Protein AF-I3TCW8-F1 (afdb_monomer)

Mean predicted aligned error: 4.73 Å

Structure (mmCIF, N/CA/C/O backbone):
data_AF-I3TCW8-F1
#
_entry.id   AF-I3TCW8-F1
#
loop_
_atom_site.group_PDB
_atom_site.id
_atom_site.type_symbol
_atom_site.label_atom_id
_atom_site.label_alt_id
_atom_site.label_comp_id
_atom_site.label_asym_id
_atom_site.label_entity_id
_atom_site.label_seq_id
_atom_site.pdbx_PDB_ins_code
_atom_site.Cartn_x
_atom_site.Cartn_y
_atom_site.Cartn_z
_atom_site.occupancy
_atom_site.B_iso_or_equiv
_atom_site.auth_seq_id
_atom_site.auth_comp_id
_atom_site.auth_asym_id
_atom_site.auth_atom_id
_atom_site.pdbx_PDB_model_num
ATOM 1 N N . MET A 1 1 ? -28.509 -10.867 27.014 1.00 31.31 1 MET A N 1
ATOM 2 C CA . MET A 1 1 ? -27.460 -9.882 26.668 1.00 31.31 1 MET A CA 1
ATOM 3 C C . MET A 1 1 ? -26.375 -10.633 25.893 1.00 31.31 1 MET A C 1
ATOM 5 O O . MET A 1 1 ? -25.641 -11.399 26.498 1.00 31.31 1 MET A O 1
ATOM 9 N N . ARG A 1 2 ? -26.379 -10.590 24.550 1.00 31.33 2 ARG A N 1
ATOM 10 C CA . ARG A 1 2 ? -25.417 -11.349 23.723 1.00 31.33 2 ARG A CA 1
ATOM 11 C C . ARG A 1 2 ? -24.109 -10.564 23.644 1.00 31.33 2 ARG A C 1
ATOM 13 O O . ARG A 1 2 ? -24.073 -9.504 23.027 1.00 31.33 2 ARG A O 1
ATOM 20 N N . TRP A 1 3 ? -23.050 -11.098 24.240 1.00 35.47 3 TRP A N 1
ATOM 21 C CA . TRP A 1 3 ? -21.681 -10.720 23.913 1.00 35.47 3 TRP A CA 1
ATOM 22 C C . TRP A 1 3 ? -21.415 -11.155 22.468 1.00 35.47 3 TRP A C 1
ATOM 24 O O . TRP A 1 3 ? -21.092 -12.309 22.213 1.00 35.47 3 TRP A O 1
ATOM 34 N N . LEU A 1 4 ? -21.607 -10.265 21.495 1.00 40.12 4 LEU A N 1
ATOM 35 C CA . LEU A 1 4 ? -20.955 -10.428 20.198 1.00 40.12 4 LEU A CA 1
ATOM 36 C C . LEU A 1 4 ? -19.502 -10.009 20.418 1.00 40.12 4 LEU A C 1
ATOM 38 O O . LEU A 1 4 ? -19.163 -8.839 20.229 1.00 40.12 4 LEU A O 1
ATOM 42 N N . SER A 1 5 ? -18.664 -10.928 20.907 1.00 53.94 5 SER A N 1
ATOM 43 C CA . SER A 1 5 ? -17.216 -10.729 20.873 1.00 53.94 5 SER A CA 1
ATOM 44 C C . SER A 1 5 ? -16.858 -10.409 19.430 1.00 53.94 5 SER A C 1
ATOM 46 O O . SER A 1 5 ? -17.108 -11.203 18.524 1.00 53.94 5 SER A O 1
ATOM 48 N N . GLN A 1 6 ? -16.378 -9.195 19.185 1.00 66.50 6 GLN A N 1
ATOM 49 C CA . GLN A 1 6 ? -15.965 -8.829 17.844 1.00 66.50 6 GLN A CA 1
ATOM 50 C C . GLN A 1 6 ? -14.685 -9.593 17.545 1.00 66.50 6 GLN A C 1
ATOM 52 O O . GLN A 1 6 ? -13.644 -9.308 18.128 1.00 66.50 6 GLN A O 1
ATOM 57 N N . GLU A 1 7 ? -14.796 -10.595 16.684 1.00 89.06 7 GLU A N 1
ATOM 58 C CA . GLU A 1 7 ? -13.661 -11.395 16.251 1.00 89.06 7 GLU A CA 1
ATOM 59 C C . GLU A 1 7 ? -12.817 -10.587 15.261 1.00 89.06 7 GLU A C 1
ATOM 61 O O . GLU A 1 7 ? -13.338 -9.997 14.305 1.00 89.06 7 GLU A O 1
ATOM 66 N N . TRP A 1 8 ? -11.510 -10.559 15.507 1.00 93.94 8 TRP A N 1
ATOM 67 C CA . TRP A 1 8 ? -10.509 -9.939 14.648 1.00 93.94 8 TRP A CA 1
ATOM 68 C C . TRP A 1 8 ? -9.540 -11.016 14.173 1.00 93.94 8 TRP A C 1
ATOM 70 O O . TRP A 1 8 ? -9.108 -11.851 14.965 1.00 93.94 8 TRP A O 1
ATOM 80 N N . PHE A 1 9 ? -9.182 -10.973 12.896 1.00 94.81 9 PHE A N 1
ATOM 81 C CA . PHE A 1 9 ? -8.046 -11.705 12.361 1.00 94.81 9 PHE A CA 1
ATOM 82 C C . PHE A 1 9 ? -6.838 -10.781 12.339 1.00 94.81 9 PHE A C 1
ATOM 84 O O . PHE A 1 9 ? -6.942 -9.653 11.862 1.00 94.81 9 PHE A O 1
ATOM 91 N N . LEU A 1 10 ? -5.712 -11.256 12.860 1.00 95.69 10 LEU A N 1
ATOM 92 C CA . LEU A 1 10 ? -4.421 -10.609 12.681 1.00 95.69 10 LEU A CA 1
ATOM 93 C C . LEU A 1 10 ? -3.745 -11.239 11.464 1.00 95.69 10 LEU A C 1
ATOM 95 O O . LEU A 1 10 ? -3.546 -12.451 11.441 1.00 95.69 10 LEU A O 1
ATOM 99 N N . LEU A 1 11 ? -3.427 -10.418 10.469 1.00 94.94 11 LEU A N 1
ATOM 100 C CA . LEU A 1 11 ? -2.692 -10.827 9.275 1.00 94.94 11 LEU A CA 1
ATOM 101 C C . LEU A 1 11 ? -1.222 -10.450 9.450 1.00 94.94 11 LEU A C 1
ATOM 103 O O . LEU A 1 11 ? -0.933 -9.337 9.890 1.00 94.94 11 LEU A O 1
ATOM 107 N N . LEU A 1 12 ? -0.321 -11.383 9.151 1.00 94.25 12 LEU A N 1
ATOM 108 C CA . LEU A 1 12 ? 1.129 -11.233 9.267 1.00 94.25 12 LEU A CA 1
ATOM 109 C C . LEU A 1 12 ? 1.800 -11.954 8.099 1.00 94.25 12 LEU A C 1
ATOM 111 O O . LEU A 1 12 ? 1.303 -12.999 7.671 1.00 94.25 12 LEU A O 1
ATOM 115 N N . ASP A 1 13 ? 2.937 -11.419 7.678 1.00 91.38 13 ASP A N 1
ATOM 116 C CA . ASP A 1 13 ? 3.898 -12.087 6.805 1.00 91.38 13 ASP A CA 1
ATOM 117 C C . ASP A 1 13 ? 4.959 -12.818 7.650 1.00 91.38 13 ASP A C 1
ATOM 119 O O . ASP A 1 13 ? 5.019 -12.673 8.878 1.00 91.38 13 ASP A O 1
ATOM 123 N N . ASP A 1 14 ? 5.772 -13.658 7.012 1.00 90.56 14 ASP A N 1
ATOM 124 C CA . ASP A 1 14 ? 6.780 -14.500 7.669 1.00 90.56 14 ASP A CA 1
ATOM 125 C C . ASP A 1 14 ? 7.956 -13.707 8.263 1.00 90.56 14 ASP A C 1
ATOM 127 O O . ASP A 1 14 ? 8.588 -14.159 9.220 1.00 90.56 14 ASP A O 1
ATOM 131 N N . ASP A 1 15 ? 8.201 -12.507 7.750 1.00 89.38 15 ASP A N 1
ATOM 132 C CA . ASP A 1 15 ? 9.211 -11.543 8.197 1.00 89.38 15 ASP A CA 1
ATOM 133 C C . ASP A 1 15 ? 8.662 -10.485 9.175 1.00 89.38 15 ASP A C 1
ATOM 135 O O . ASP A 1 15 ? 9.350 -9.527 9.541 1.00 89.38 15 ASP A O 1
ATOM 139 N N . THR A 1 16 ? 7.414 -10.638 9.625 1.00 93.06 16 THR A N 1
ATOM 140 C CA . THR A 1 16 ? 6.775 -9.672 10.519 1.00 93.06 16 THR A CA 1
ATOM 141 C C . THR A 1 16 ? 6.943 -10.064 11.980 1.00 93.06 16 THR A C 1
ATOM 143 O O . THR A 1 16 ? 6.417 -11.074 12.453 1.00 93.06 16 THR A O 1
ATOM 146 N N . VAL A 1 17 ? 7.608 -9.203 12.750 1.00 94.69 17 VAL A N 1
ATOM 147 C CA . VAL A 1 17 ? 7.802 -9.386 14.191 1.00 94.69 17 VAL A CA 1
ATOM 148 C C . VAL A 1 17 ? 6.843 -8.485 14.958 1.00 94.69 17 VAL A C 1
ATOM 150 O O . VAL A 1 17 ? 6.943 -7.258 14.953 1.00 94.69 17 VAL A O 1
ATOM 153 N N . LEU A 1 18 ? 5.901 -9.103 15.667 1.00 96.00 18 LEU A N 1
ATOM 154 C CA . LEU A 1 18 ? 4.932 -8.393 16.493 1.00 96.00 18 LEU A CA 1
ATOM 155 C C . LEU A 1 18 ? 5.565 -7.937 17.816 1.00 96.00 18 LEU A C 1
ATOM 157 O O . LEU A 1 18 ? 6.034 -8.758 18.608 1.00 96.00 18 LEU A O 1
ATOM 161 N N . LEU A 1 19 ? 5.518 -6.635 18.107 1.00 96.62 19 LEU A N 1
ATOM 162 C CA . LEU A 1 19 ? 6.017 -6.115 19.378 1.00 96.62 19 LEU A CA 1
ATOM 163 C C . LEU A 1 19 ? 5.093 -6.485 20.543 1.00 96.62 19 LEU A C 1
ATOM 165 O O . LEU A 1 19 ? 3.872 -6.626 20.409 1.00 96.62 19 LEU A O 1
ATOM 169 N N . LYS A 1 20 ? 5.678 -6.601 21.738 1.00 96.50 20 LYS A N 1
ATOM 170 C CA . LYS A 1 20 ? 4.942 -6.950 22.957 1.00 96.50 20 LYS A CA 1
ATOM 171 C C . LYS A 1 20 ? 3.790 -5.966 23.202 1.00 96.50 20 LYS A C 1
ATOM 173 O O . LYS A 1 20 ? 3.998 -4.758 23.273 1.00 96.50 20 LYS A O 1
ATOM 178 N N . GLY A 1 21 ? 2.576 -6.497 23.366 1.00 96.00 21 GLY A N 1
ATOM 179 C CA . GLY A 1 21 ? 1.369 -5.704 23.633 1.00 96.00 21 GLY A CA 1
ATOM 180 C C . GLY A 1 21 ? 0.799 -4.963 22.417 1.00 96.00 21 GLY A C 1
ATOM 181 O O . GLY A 1 21 ? -0.137 -4.182 22.578 1.00 96.00 21 GLY A O 1
ATOM 182 N N . ALA A 1 22 ? 1.313 -5.195 21.203 1.00 96.25 22 ALA A N 1
ATOM 183 C CA . ALA A 1 22 ? 0.872 -4.488 20.000 1.00 96.25 22 ALA A CA 1
ATOM 184 C C . ALA A 1 22 ? -0.630 -4.636 19.716 1.00 96.25 22 ALA A C 1
ATOM 186 O O . ALA A 1 22 ? -1.323 -3.638 19.507 1.00 96.25 22 ALA A O 1
ATOM 187 N N . VAL A 1 23 ? -1.145 -5.869 19.774 1.00 96.12 23 VAL A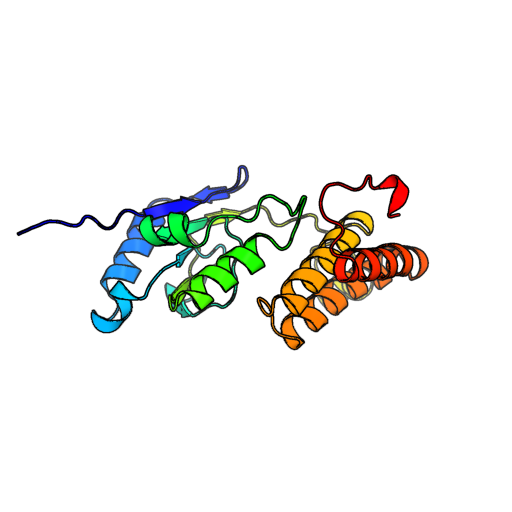 N 1
ATOM 188 C CA . VAL A 1 23 ? -2.575 -6.156 19.563 1.00 96.12 23 VAL A CA 1
ATOM 189 C C . VAL A 1 23 ? -3.430 -5.496 20.641 1.00 96.12 23 VAL A C 1
ATOM 191 O O . VAL A 1 23 ? -4.420 -4.846 20.319 1.00 96.12 23 VAL A O 1
ATOM 194 N N . GLU A 1 24 ? -3.032 -5.599 21.911 1.00 96.06 24 GLU A N 1
ATOM 195 C CA . GLU A 1 24 ? -3.754 -4.971 23.022 1.00 96.06 24 GLU A CA 1
ATOM 196 C C . GLU A 1 24 ? -3.817 -3.449 22.851 1.00 96.06 24 GLU A C 1
ATOM 198 O O . GLU A 1 24 ? -4.891 -2.855 22.932 1.00 96.06 24 GLU A O 1
ATOM 2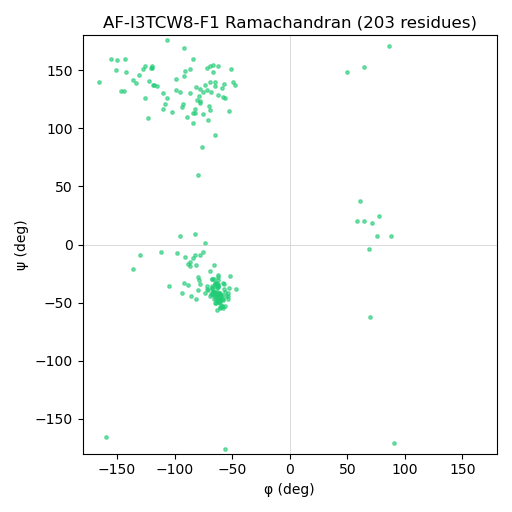03 N N . LYS A 1 25 ? -2.687 -2.814 22.522 1.00 96.25 25 LYS A N 1
ATOM 204 C CA . LYS A 1 25 ? -2.619 -1.370 22.282 1.00 96.25 25 LYS A CA 1
ATOM 205 C C . LYS A 1 25 ? -3.519 -0.943 21.119 1.00 96.25 25 LYS A C 1
ATOM 207 O O . LYS A 1 25 ? -4.218 0.063 21.234 1.00 96.25 25 LYS A O 1
ATOM 212 N N . ALA A 1 26 ? -3.553 -1.714 20.033 1.00 96.19 26 ALA A N 1
ATOM 213 C CA . ALA A 1 26 ? -4.432 -1.450 18.895 1.00 96.19 26 ALA A CA 1
ATOM 214 C C . ALA A 1 26 ? -5.920 -1.610 19.243 1.00 96.19 26 ALA A C 1
ATOM 216 O O . ALA A 1 26 ? -6.734 -0.758 18.881 1.00 96.19 26 ALA A O 1
ATOM 217 N N . LEU A 1 27 ? -6.283 -2.652 19.995 1.00 95.25 27 LEU A N 1
ATOM 218 C CA . LEU A 1 27 ? -7.658 -2.865 20.449 1.00 95.25 27 LEU A CA 1
ATOM 219 C C . LEU A 1 27 ? -8.101 -1.800 21.461 1.00 95.25 27 LEU A C 1
ATOM 221 O O . LEU A 1 27 ? -9.233 -1.327 21.375 1.00 95.25 27 LEU A O 1
ATOM 225 N N . ASN A 1 28 ? -7.218 -1.354 22.354 1.00 95.62 28 ASN A N 1
ATOM 226 C CA . ASN A 1 28 ? -7.488 -0.247 23.276 1.00 95.62 28 ASN A CA 1
ATOM 227 C C . ASN A 1 28 ? -7.692 1.073 22.518 1.00 95.62 28 ASN A C 1
ATOM 229 O O . ASN A 1 28 ? -8.641 1.805 22.799 1.00 95.62 28 ASN A O 1
ATOM 233 N N . ALA A 1 29 ? -6.866 1.348 21.502 1.00 95.25 29 ALA A N 1
ATOM 234 C CA . ALA A 1 29 ? -7.043 2.505 20.625 1.00 95.25 29 ALA A CA 1
ATOM 235 C C . ALA A 1 29 ? -8.363 2.445 19.836 1.00 95.25 29 ALA A C 1
ATOM 237 O O . ALA A 1 29 ? -9.003 3.466 19.614 1.00 95.25 29 ALA A O 1
ATOM 238 N N . TYR A 1 30 ? -8.813 1.253 19.443 1.00 94.81 30 TYR A N 1
ATOM 239 C CA . TYR A 1 30 ? -10.138 1.063 18.855 1.00 94.81 30 TYR A CA 1
ATOM 240 C C . TYR A 1 30 ? -11.271 1.301 19.858 1.00 94.81 30 TYR A C 1
ATOM 242 O O . TYR A 1 30 ? -12.276 1.927 19.519 1.00 94.81 30 TYR A O 1
ATOM 250 N N . GLN A 1 31 ? -11.129 0.815 21.093 1.00 94.50 31 GLN A N 1
ATOM 251 C CA . GLN A 1 31 ? -12.135 0.992 22.139 1.00 94.50 31 GLN A CA 1
ATOM 252 C C . GLN A 1 31 ? -12.301 2.458 22.556 1.00 94.50 31 GLN A C 1
ATOM 254 O O . GLN A 1 31 ? -13.413 2.842 22.918 1.00 94.50 31 GLN A O 1
ATOM 259 N N . SER A 1 32 ? -11.245 3.271 22.453 1.00 94.94 32 SER A N 1
ATOM 260 C CA . SER A 1 32 ? -11.292 4.710 22.739 1.00 94.94 32 SER A CA 1
ATOM 261 C C . SER A 1 32 ? -11.921 5.550 21.621 1.00 94.94 32 SER A C 1
ATOM 263 O O . SER A 1 32 ? -12.201 6.732 21.830 1.00 94.94 32 SER A O 1
ATOM 265 N N . LEU A 1 33 ? -12.195 4.967 20.445 1.00 95.12 33 LEU A N 1
ATOM 266 C CA . LEU A 1 33 ? -12.908 5.669 19.379 1.00 95.12 33 LEU A CA 1
ATOM 267 C C . LEU A 1 33 ? -14.363 5.965 19.783 1.00 95.12 33 LEU A C 1
ATOM 269 O O . LEU A 1 33 ? -15.012 5.140 20.442 1.00 95.12 33 LEU A O 1
ATOM 273 N N . PRO A 1 34 ? -14.937 7.083 19.296 1.00 95.00 34 PRO A N 1
ATOM 274 C CA . PRO A 1 34 ? -16.362 7.359 19.430 1.00 95.00 34 PRO A CA 1
ATOM 275 C C . PRO A 1 34 ? -17.218 6.151 19.030 1.00 95.00 34 PRO A C 1
ATOM 277 O O . PRO A 1 34 ? -16.966 5.501 18.010 1.00 95.00 34 PRO A O 1
ATOM 280 N N . SER A 1 35 ? -18.263 5.855 19.809 1.00 90.12 35 SER A N 1
ATOM 281 C CA . SER A 1 35 ? -19.155 4.704 19.578 1.00 90.12 35 SER A CA 1
ATOM 282 C C . SER A 1 35 ? -19.724 4.664 18.156 1.00 90.12 35 SER A C 1
ATOM 284 O O . SER A 1 35 ? -19.786 3.591 17.559 1.00 90.12 35 SER A O 1
ATOM 286 N N . ALA A 1 36 ? -20.040 5.831 17.587 1.00 91.06 36 ALA A N 1
ATOM 287 C CA . ALA A 1 36 ? -20.522 5.989 16.215 1.00 91.06 36 ALA A CA 1
ATOM 288 C C . ALA A 1 36 ? -19.517 5.525 15.138 1.00 91.06 36 ALA A C 1
ATOM 290 O O . ALA A 1 36 ? -19.922 5.143 14.041 1.00 91.06 36 ALA A O 1
ATOM 291 N N . LEU A 1 37 ? -18.212 5.542 15.433 1.00 93.44 37 LEU A N 1
ATOM 292 C CA . LEU A 1 37 ? -17.167 5.111 14.501 1.00 93.44 37 LEU A CA 1
ATOM 293 C C . LEU A 1 37 ? -16.815 3.634 14.660 1.00 93.44 37 LEU A C 1
ATOM 295 O O . LEU A 1 37 ? -16.516 2.983 13.662 1.00 93.44 37 LEU A O 1
ATOM 299 N N . ARG A 1 38 ? -16.886 3.081 15.879 1.00 92.88 38 ARG A N 1
ATOM 300 C CA . ARG A 1 38 ? -16.451 1.701 16.170 1.00 92.88 38 ARG A CA 1
ATOM 301 C C . ARG A 1 38 ? -17.111 0.658 15.262 1.00 92.88 38 ARG A C 1
ATOM 303 O O . ARG A 1 38 ? -16.422 -0.192 14.706 1.00 92.88 38 ARG A O 1
ATOM 310 N N . GLY A 1 39 ? -18.421 0.768 15.030 1.00 90.94 39 GLY A N 1
ATOM 311 C CA . GLY A 1 39 ? -19.158 -0.139 14.136 1.00 90.94 39 GLY A CA 1
ATOM 312 C C . GLY A 1 39 ? -18.756 -0.051 12.658 1.00 90.94 39 GLY A C 1
ATOM 313 O O . GLY A 1 39 ? -19.026 -0.973 11.894 1.00 90.94 39 GLY A O 1
ATOM 314 N N . ARG A 1 40 ? -18.084 1.034 12.260 1.00 94.56 40 ARG A N 1
ATOM 315 C CA . ARG A 1 40 ? -17.626 1.279 10.890 1.00 94.56 40 ARG A CA 1
ATOM 316 C C . A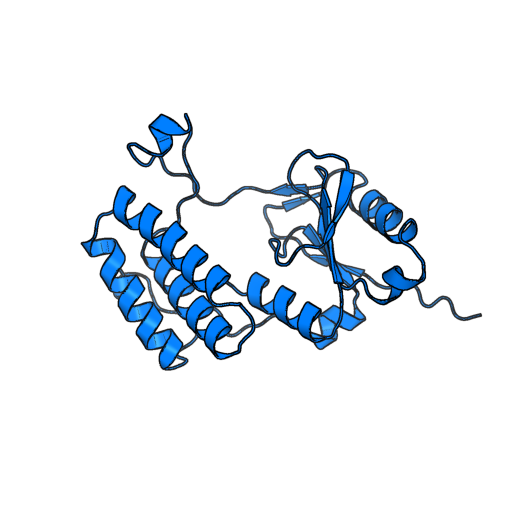RG A 1 40 ? -16.164 0.905 10.677 1.00 94.56 40 ARG A C 1
ATOM 318 O O . ARG A 1 40 ? -15.721 0.947 9.541 1.00 94.56 40 ARG A O 1
ATOM 325 N N . VAL A 1 41 ? -15.401 0.548 11.710 1.00 96.94 41 VAL A N 1
ATOM 326 C CA . VAL A 1 41 ? -13.990 0.164 11.541 1.00 96.94 41 VAL A CA 1
ATOM 327 C C . VAL A 1 41 ? -13.893 -1.256 11.006 1.00 96.94 41 VAL A C 1
ATOM 329 O O . VAL A 1 41 ? -14.388 -2.195 11.643 1.00 96.94 41 VAL A O 1
ATOM 332 N N . GLY A 1 42 ? -13.235 -1.396 9.854 1.00 96.38 42 GLY A N 1
ATOM 333 C CA . GLY A 1 42 ? -12.973 -2.685 9.230 1.00 96.38 42 GLY A CA 1
ATOM 334 C C . GLY A 1 42 ? -11.547 -3.191 9.357 1.00 96.38 42 GLY A C 1
ATOM 335 O O . GLY A 1 42 ? -11.365 -4.393 9.548 1.00 96.38 42 GLY A O 1
ATOM 336 N N . ILE A 1 43 ? -10.567 -2.286 9.309 1.00 97.81 43 ILE A N 1
ATOM 337 C CA . ILE A 1 43 ? -9.146 -2.613 9.460 1.00 97.81 43 ILE A CA 1
ATOM 338 C C . ILE A 1 43 ? -8.491 -1.640 10.439 1.00 97.81 43 ILE A C 1
ATOM 340 O O . ILE A 1 43 ? -8.756 -0.434 10.384 1.00 97.81 43 ILE A O 1
ATOM 344 N N . ILE A 1 44 ? -7.617 -2.166 11.296 1.00 97.81 44 ILE A N 1
ATOM 345 C CA . ILE A 1 44 ? -6.660 -1.403 12.098 1.00 97.81 44 ILE A CA 1
ATOM 346 C C . ILE A 1 44 ? -5.262 -1.931 11.771 1.00 97.81 44 ILE A C 1
ATOM 348 O O . ILE A 1 44 ? -4.902 -3.037 12.162 1.00 97.81 44 ILE A O 1
ATOM 352 N N . SER A 1 45 ? -4.488 -1.127 11.059 1.00 97.75 45 SER A N 1
ATOM 353 C CA . SER A 1 45 ? -3.115 -1.439 10.659 1.00 97.75 45 SER A CA 1
ATOM 354 C C . SER A 1 45 ? -2.162 -1.021 11.781 1.00 97.75 45 SER A C 1
ATOM 356 O O . SER A 1 45 ? -2.262 0.095 12.310 1.00 97.75 45 SER A O 1
ATOM 358 N N . LEU A 1 46 ? -1.264 -1.920 12.170 1.00 97.12 46 LEU A N 1
ATOM 359 C CA . LEU A 1 46 ? -0.225 -1.698 13.167 1.00 97.12 46 LEU A CA 1
ATOM 360 C C . LEU A 1 46 ? 0.923 -0.917 12.519 1.00 97.12 46 LEU A C 1
ATOM 362 O O . LEU A 1 46 ? 1.417 -1.293 11.462 1.00 97.12 46 LEU A O 1
ATOM 366 N N . GLY A 1 47 ? 1.345 0.192 13.126 1.00 95.12 47 GLY A N 1
ATOM 367 C CA . GLY A 1 47 ? 2.443 0.984 12.577 1.00 95.12 47 GLY A CA 1
ATOM 368 C C . GLY A 1 47 ? 3.792 0.267 12.689 1.00 95.12 47 GLY A C 1
ATOM 369 O O . GLY A 1 47 ? 4.110 -0.328 13.718 1.00 95.12 47 GLY A O 1
ATOM 370 N N . ALA A 1 48 ? 4.619 0.372 11.649 1.00 92.62 48 ALA A N 1
ATOM 371 C CA . ALA A 1 48 ? 6.000 -0.129 11.650 1.00 92.62 48 ALA A CA 1
ATOM 372 C C . ALA A 1 48 ? 7.029 0.922 12.116 1.00 92.62 48 ALA A C 1
ATOM 374 O O . ALA A 1 48 ? 8.195 0.621 12.363 1.00 92.62 48 ALA A O 1
ATOM 375 N N . VAL A 1 49 ? 6.606 2.184 12.246 1.00 91.19 49 VAL A N 1
ATOM 376 C CA . VAL A 1 49 ? 7.479 3.319 12.571 1.00 91.19 49 VAL A CA 1
ATOM 377 C C . VAL A 1 49 ? 6.973 4.081 13.788 1.00 91.19 49 VAL A C 1
ATOM 379 O O . VAL A 1 49 ? 5.781 4.084 14.101 1.00 91.19 49 VAL A O 1
ATOM 382 N N . ASN A 1 50 ? 7.895 4.743 14.487 1.00 92.06 50 ASN A N 1
ATOM 383 C CA . ASN A 1 50 ? 7.540 5.609 15.604 1.00 92.06 50 ASN A CA 1
ATOM 384 C C . ASN A 1 50 ? 6.717 6.806 15.114 1.00 92.06 50 ASN A C 1
ATOM 386 O O . ASN A 1 50 ? 7.012 7.399 14.079 1.00 92.06 50 ASN A O 1
ATOM 390 N N . GLY A 1 51 ? 5.706 7.168 15.895 1.00 91.94 51 GLY A N 1
ATOM 391 C CA . GLY A 1 51 ? 4.811 8.285 15.622 1.00 91.94 51 GLY A CA 1
ATOM 392 C C . GLY A 1 51 ? 4.107 8.730 16.900 1.00 91.94 51 GLY A C 1
ATOM 393 O O . GLY A 1 51 ? 4.497 8.346 18.005 1.00 91.94 51 GLY A O 1
ATOM 394 N N . ASP A 1 52 ? 3.056 9.533 16.763 1.00 94.19 52 ASP A N 1
ATOM 395 C CA . ASP A 1 52 ? 2.340 10.131 17.897 1.00 94.19 52 ASP A CA 1
ATOM 396 C C . ASP A 1 52 ? 1.308 9.197 18.554 1.00 94.19 52 ASP A C 1
ATOM 398 O O . ASP A 1 52 ? 0.533 9.630 19.407 1.00 94.19 52 ASP A O 1
ATOM 402 N N . CYS A 1 53 ? 1.299 7.913 18.177 1.00 94.12 53 CYS A N 1
ATOM 403 C CA . CYS A 1 53 ? 0.353 6.900 18.648 1.00 94.12 53 CYS A CA 1
ATOM 404 C C . CYS A 1 53 ? -1.120 7.250 18.376 1.00 94.12 53 CYS A C 1
ATOM 406 O O . CYS A 1 53 ? -2.004 6.687 19.025 1.00 94.12 53 CYS A O 1
ATOM 408 N N . LYS A 1 54 ? -1.417 8.153 17.431 1.00 95.19 54 LYS A N 1
ATOM 409 C CA . LYS A 1 54 ? -2.802 8.475 17.070 1.00 95.19 54 LYS A CA 1
ATOM 410 C C . LYS A 1 54 ? -3.345 7.525 16.015 1.00 95.19 54 LYS A C 1
ATOM 412 O O . LYS A 1 54 ? -2.624 7.019 15.157 1.00 95.19 54 LYS A O 1
ATOM 417 N N . VAL A 1 55 ? -4.658 7.329 16.058 1.00 96.50 55 VAL A N 1
ATOM 418 C CA . VAL A 1 55 ? -5.390 6.603 15.022 1.00 96.50 55 VAL A CA 1
ATOM 419 C C . VAL A 1 55 ? -5.645 7.541 13.845 1.00 96.50 55 VAL A C 1
ATOM 421 O O . VAL A 1 55 ? -6.223 8.615 14.016 1.00 96.50 55 VAL A O 1
ATOM 424 N N . LYS A 1 56 ? -5.219 7.140 12.648 1.00 96.31 56 LYS A N 1
ATOM 425 C CA . LYS A 1 56 ? -5.348 7.916 11.409 1.00 96.31 56 LYS A CA 1
ATOM 426 C C . LYS A 1 56 ? -6.124 7.114 10.374 1.00 96.31 56 LYS A C 1
ATOM 428 O O . LYS A 1 56 ? -5.940 5.906 10.261 1.00 96.31 56 LYS A O 1
ATOM 433 N N . ALA A 1 57 ? -6.993 7.777 9.616 1.00 97.06 57 ALA A N 1
ATOM 434 C CA . ALA A 1 57 ? -7.616 7.156 8.454 1.00 97.06 57 ALA A CA 1
ATOM 435 C C . ALA A 1 57 ? -6.577 7.006 7.340 1.00 97.06 57 ALA A C 1
ATOM 437 O O . ALA A 1 57 ? -5.850 7.951 7.036 1.00 97.06 57 ALA A O 1
ATOM 438 N N . VAL A 1 58 ? -6.523 5.828 6.728 1.00 96.69 58 VAL A N 1
ATOM 439 C CA . VAL A 1 58 ? -5.564 5.504 5.667 1.00 96.69 58 VAL A CA 1
ATOM 440 C C . VAL A 1 58 ? -6.290 4.877 4.489 1.00 96.69 58 VAL A C 1
ATOM 442 O O . VAL A 1 58 ? -7.277 4.166 4.666 1.00 96.69 58 VAL A O 1
ATOM 445 N N . ARG A 1 59 ? -5.822 5.139 3.267 1.00 95.56 59 ARG A N 1
ATOM 446 C CA . ARG A 1 59 ? -6.351 4.489 2.052 1.00 95.56 59 ARG A CA 1
ATOM 447 C C . ARG A 1 59 ? -5.656 3.161 1.762 1.00 95.56 59 ARG A C 1
ATOM 449 O O . ARG A 1 59 ? -6.170 2.368 0.982 1.00 95.56 59 ARG A O 1
ATOM 456 N N . PHE A 1 60 ? -4.492 2.930 2.338 1.00 93.19 60 PHE A N 1
ATOM 457 C CA . PHE A 1 60 ? -3.678 1.772 2.033 1.00 93.19 60 PHE A CA 1
ATOM 458 C C . PHE A 1 60 ? -2.607 1.628 3.103 1.00 93.19 60 PHE A C 1
ATOM 460 O O . PHE A 1 60 ? -2.036 2.636 3.512 1.00 93.19 60 PHE A O 1
ATOM 467 N N . GLU A 1 61 ? -2.350 0.392 3.500 1.00 94.44 61 GLU A N 1
ATOM 468 C CA . GLU A 1 61 ? -1.162 -0.064 4.215 1.00 94.44 61 GLU A CA 1
ATOM 469 C C . GLU A 1 61 ? -0.835 -1.466 3.677 1.00 94.44 61 GLU A C 1
ATOM 471 O O . GLU A 1 61 ? -1.733 -2.111 3.120 1.00 94.44 61 GLU A O 1
ATOM 476 N N . PRO A 1 62 ? 0.408 -1.949 3.835 1.00 92.56 62 PRO A N 1
ATOM 477 C CA . PRO A 1 62 ? 0.691 -3.372 3.701 1.00 92.56 62 PRO A CA 1
ATOM 478 C C . PRO A 1 62 ? -0.292 -4.194 4.539 1.00 92.56 62 PRO A C 1
ATOM 480 O O . PRO A 1 62 ? -0.643 -3.809 5.658 1.00 92.56 62 PRO A O 1
ATOM 483 N N . THR A 1 63 ? -0.757 -5.320 3.999 1.00 92.50 63 THR A N 1
ATOM 484 C CA . THR A 1 63 ? -1.712 -6.172 4.725 1.00 92.50 63 THR A CA 1
ATOM 485 C C . THR A 1 63 ? -1.084 -6.762 5.985 1.00 92.50 63 THR A C 1
ATOM 487 O O . THR A 1 63 ? -1.777 -6.916 6.996 1.00 92.50 63 THR A O 1
ATOM 490 N N . SER A 1 64 ? 0.214 -7.065 5.955 1.00 93.62 64 SER A N 1
ATOM 491 C CA . SER A 1 64 ? 0.921 -7.536 7.139 1.00 93.62 64 SER A CA 1
ATOM 492 C C . SER A 1 64 ? 0.852 -6.521 8.283 1.00 93.62 64 SER A C 1
ATOM 494 O O . SER A 1 64 ? 1.003 -5.313 8.100 1.00 93.62 64 SER A O 1
ATOM 496 N N . GLY A 1 65 ? 0.572 -7.017 9.486 1.00 95.06 65 GLY A N 1
ATOM 497 C CA . GLY A 1 65 ? 0.317 -6.190 10.655 1.00 95.06 65 GLY A CA 1
ATOM 498 C C . GLY A 1 65 ? -1.080 -5.583 10.678 1.00 95.06 65 GLY A C 1
ATOM 499 O O . GLY A 1 65 ? -1.280 -4.559 11.323 1.00 95.06 65 GLY A O 1
ATOM 500 N N . SER A 1 66 ? -2.066 -6.177 10.008 1.00 96.25 66 SER A N 1
ATOM 501 C CA . SER A 1 66 ? -3.439 -5.662 10.008 1.00 96.25 66 SER A CA 1
ATOM 502 C C . SER A 1 66 ? -4.381 -6.506 10.853 1.00 96.25 66 SER A C 1
ATOM 504 O O . SER A 1 66 ? -4.544 -7.705 10.634 1.00 96.25 66 SER A O 1
ATOM 506 N N . LEU A 1 67 ? -5.075 -5.856 11.789 1.00 97.25 67 LEU A N 1
ATOM 507 C CA . LEU A 1 67 ? -6.254 -6.411 12.445 1.00 97.25 67 LEU A CA 1
ATOM 508 C C . LEU A 1 67 ? -7.475 -6.156 11.563 1.00 97.25 67 LEU A C 1
ATOM 510 O O . LEU A 1 67 ? -7.915 -5.016 11.408 1.00 97.25 67 LEU A O 1
ATOM 514 N N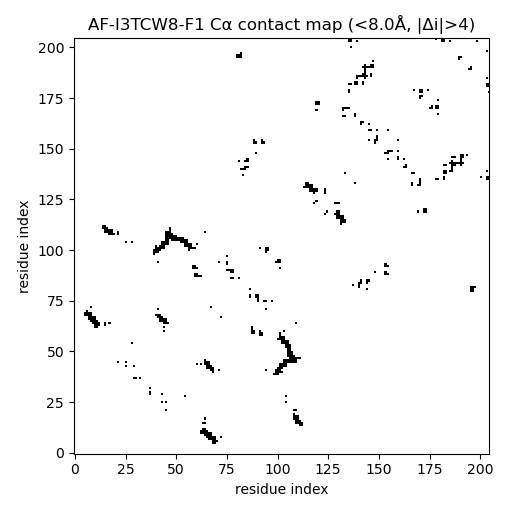 . VAL A 1 68 ? -8.054 -7.220 11.019 1.00 96.44 68 VAL A N 1
ATOM 515 C CA . VAL A 1 68 ? -9.242 -7.175 10.165 1.00 96.44 68 VAL A CA 1
ATOM 516 C C . VAL A 1 68 ? -10.424 -7.785 10.900 1.00 96.44 68 VAL A C 1
ATOM 518 O O . VAL A 1 68 ? -10.355 -8.902 11.410 1.00 96.44 68 VAL A O 1
ATOM 521 N N . ARG A 1 69 ? -11.557 -7.086 10.929 1.00 94.38 69 ARG A N 1
ATOM 522 C CA . ARG A 1 69 ? -12.784 -7.630 11.522 1.00 94.38 69 ARG A CA 1
ATOM 523 C C . ARG A 1 69 ? -13.229 -8.881 10.754 1.00 94.38 69 ARG A C 1
ATOM 525 O O . ARG A 1 69 ? -13.419 -8.823 9.538 1.00 94.38 69 ARG A O 1
ATOM 532 N N . ALA A 1 70 ? -13.488 -9.984 11.455 1.00 92.44 70 ALA A N 1
ATOM 533 C CA . ALA A 1 70 ? -13.738 -11.293 10.844 1.00 92.44 70 ALA A CA 1
ATOM 534 C C . ALA A 1 70 ? -14.899 -11.294 9.833 1.00 92.44 70 ALA A C 1
ATOM 536 O O . ALA A 1 70 ? -14.792 -11.873 8.753 1.00 92.44 70 ALA A O 1
ATOM 537 N N . GLY A 1 71 ? -15.996 -10.592 10.143 1.00 91.94 71 GLY A N 1
ATOM 538 C CA . GLY A 1 71 ? -17.130 -10.456 9.223 1.00 91.94 71 GLY A CA 1
ATOM 539 C C . GLY A 1 71 ? -16.772 -9.740 7.916 1.00 91.94 71 GLY A C 1
ATOM 540 O O . GLY A 1 71 ? -17.284 -10.098 6.864 1.00 91.94 71 GLY A O 1
ATOM 541 N N . ILE A 1 72 ? -15.852 -8.774 7.964 1.00 92.62 72 ILE A N 1
ATOM 542 C CA . ILE A 1 72 ? -15.413 -8.005 6.791 1.00 92.62 72 ILE A CA 1
ATOM 543 C C . ILE A 1 72 ? -14.406 -8.800 5.972 1.00 92.62 72 ILE A C 1
ATOM 545 O O . ILE A 1 72 ? -14.504 -8.808 4.749 1.00 92.62 72 ILE A O 1
ATOM 549 N N . PHE A 1 73 ? -13.498 -9.524 6.629 1.00 90.81 73 PHE A N 1
ATOM 550 C CA . PHE A 1 73 ? -12.561 -10.423 5.957 1.00 90.81 73 PHE A CA 1
ATOM 551 C C . PHE A 1 73 ? -13.292 -11.423 5.043 1.00 90.81 73 PHE A C 1
ATOM 553 O O . PHE A 1 73 ? -12.899 -11.625 3.896 1.00 90.81 73 PHE A O 1
ATOM 560 N N . ARG A 1 74 ? -14.420 -11.978 5.515 1.00 87.50 74 ARG A N 1
ATOM 561 C CA . ARG A 1 74 ? -15.264 -12.903 4.735 1.00 87.50 74 ARG A CA 1
ATOM 562 C C . ARG A 1 74 ? -15.958 -12.247 3.536 1.00 87.50 74 ARG A C 1
ATOM 564 O O . ARG A 1 74 ? -16.223 -12.938 2.559 1.00 87.50 74 ARG A O 1
ATOM 571 N N . LEU A 1 75 ? -16.265 -10.950 3.614 1.00 91.44 75 LEU A N 1
ATOM 572 C CA . LEU A 1 75 ? -16.961 -10.209 2.557 1.00 91.44 75 LEU A CA 1
ATOM 573 C C . LEU A 1 75 ? -16.008 -9.661 1.494 1.00 91.44 75 LEU A C 1
ATOM 575 O O . LEU A 1 75 ? -16.308 -9.750 0.309 1.00 91.44 75 LEU A O 1
ATOM 579 N N . ALA A 1 76 ? -14.882 -9.077 1.909 1.00 89.44 76 ALA A N 1
ATOM 580 C CA . ALA A 1 76 ? -13.925 -8.483 0.983 1.00 89.44 76 ALA A CA 1
ATOM 581 C C . ALA A 1 76 ? -13.139 -9.561 0.223 1.00 89.44 76 ALA A C 1
ATOM 583 O O . ALA A 1 76 ? -13.011 -9.424 -0.990 1.00 89.44 76 ALA A O 1
ATOM 584 N N . ARG A 1 77 ? -12.715 -10.630 0.931 1.00 85.56 77 ARG A N 1
ATOM 585 C CA . ARG A 1 77 ? -11.801 -11.708 0.496 1.00 85.56 77 ARG A CA 1
ATOM 586 C C . ARG A 1 77 ? -10.499 -11.197 -0.141 1.00 85.56 77 ARG A C 1
ATOM 588 O O . ARG A 1 77 ? -10.452 -10.149 -0.771 1.00 85.56 77 ARG A O 1
ATOM 595 N N . PHE A 1 78 ? -9.416 -11.950 0.024 1.00 88.00 78 PHE A N 1
ATOM 596 C CA . PHE A 1 78 ? -8.215 -11.682 -0.762 1.00 88.00 78 PHE A CA 1
ATOM 597 C C . PHE A 1 78 ? -8.434 -12.137 -2.196 1.00 88.00 78 PHE A C 1
ATOM 599 O O . PHE A 1 78 ? -8.994 -13.209 -2.436 1.00 88.00 78 PHE A O 1
ATOM 606 N N . ARG A 1 79 ? -7.994 -11.296 -3.128 1.00 89.19 79 ARG A N 1
ATOM 607 C CA . ARG A 1 79 ? -7.847 -11.664 -4.527 1.00 89.19 79 ARG A CA 1
ATOM 608 C C . ARG A 1 79 ? -6.708 -12.677 -4.652 1.00 89.19 79 ARG A C 1
ATOM 610 O O . ARG A 1 79 ? -5.631 -12.453 -4.109 1.00 89.19 79 ARG A O 1
ATOM 617 N N . ASP A 1 80 ? -6.966 -13.772 -5.352 1.00 88.62 80 ASP A N 1
ATOM 618 C CA . ASP A 1 80 ? -6.056 -14.911 -5.531 1.00 88.62 80 ASP A CA 1
ATOM 619 C C . ASP A 1 80 ? -5.543 -15.057 -6.975 1.00 88.62 80 ASP A C 1
ATOM 621 O O . ASP A 1 80 ? -4.660 -15.869 -7.244 1.00 88.62 80 ASP A O 1
ATOM 625 N N . ASP A 1 81 ? -6.053 -14.248 -7.904 1.00 91.19 81 ASP A N 1
ATOM 626 C CA . ASP A 1 81 ? -5.658 -14.255 -9.315 1.00 91.19 81 ASP A CA 1
ATOM 627 C C . ASP A 1 81 ? -4.431 -13.367 -9.630 1.00 91.19 81 ASP A C 1
ATOM 629 O O . ASP A 1 81 ? -3.780 -13.504 -10.678 1.00 91.19 81 ASP A O 1
ATOM 633 N N . PHE A 1 82 ? -4.068 -12.476 -8.704 1.00 94.25 82 PHE A N 1
ATOM 634 C CA . PHE A 1 82 ? -2.831 -11.711 -8.753 1.00 94.25 82 PHE A CA 1
ATOM 635 C C . PHE A 1 82 ? -1.698 -12.569 -8.206 1.00 94.25 82 PHE A C 1
ATOM 637 O O . PHE A 1 82 ? -1.674 -12.914 -7.031 1.00 94.25 82 PHE A O 1
ATOM 644 N N . PHE A 1 83 ? -0.726 -12.877 -9.066 1.00 93.50 83 PHE A N 1
ATOM 645 C CA . PHE A 1 83 ? 0.461 -13.624 -8.653 1.00 93.50 83 PHE A CA 1
ATOM 646 C C . PHE A 1 83 ? 1.291 -12.872 -7.598 1.00 93.50 83 PHE A C 1
ATOM 648 O O . PHE A 1 83 ? 1.687 -13.456 -6.597 1.00 93.50 83 PHE A O 1
ATOM 655 N N . LEU A 1 84 ? 1.570 -11.586 -7.837 1.00 92.19 84 LEU A N 1
ATOM 656 C CA . LEU A 1 84 ? 2.370 -10.729 -6.960 1.00 92.19 84 LEU A CA 1
ATOM 657 C C . LEU A 1 84 ? 1.925 -9.272 -7.108 1.00 92.19 84 LEU A C 1
ATOM 659 O O . LEU A 1 84 ? 1.520 -8.875 -8.200 1.00 92.19 84 LEU A O 1
ATOM 663 N N . ASP A 1 85 ? 2.073 -8.498 -6.032 1.00 94.25 85 ASP A N 1
ATOM 664 C CA . ASP A 1 85 ? 1.789 -7.064 -5.912 1.00 94.25 85 ASP A CA 1
ATOM 665 C C . ASP A 1 85 ? 0.317 -6.658 -6.086 1.00 94.25 85 ASP A C 1
ATOM 667 O O . ASP A 1 85 ? -0.471 -7.273 -6.803 1.00 94.25 85 ASP A O 1
ATOM 671 N N . GLN A 1 86 ? -0.037 -5.536 -5.452 1.00 95.69 86 GLN A N 1
ATOM 672 C CA . GLN A 1 86 ? -1.344 -4.866 -5.542 1.00 95.69 86 GLN A CA 1
ATOM 673 C C . GLN A 1 86 ? -2.541 -5.593 -4.902 1.00 95.69 86 GLN A C 1
ATOM 675 O O . GLN A 1 86 ? -3.618 -5.001 -4.825 1.00 95.69 86 GLN A O 1
ATOM 680 N N . SER A 1 87 ? -2.378 -6.811 -4.378 1.00 94.62 87 SER A N 1
ATOM 681 C CA . SER A 1 87 ? -3.413 -7.511 -3.592 1.00 94.62 87 SER A CA 1
ATOM 682 C C . SER A 1 87 ? -3.869 -6.697 -2.378 1.00 94.62 87 SER A C 1
ATOM 684 O O . SER A 1 87 ? -5.059 -6.617 -2.083 1.00 94.62 87 SER A O 1
ATOM 686 N N . ASP A 1 88 ? -2.936 -6.016 -1.718 1.00 94.56 88 ASP A N 1
ATOM 687 C CA . ASP A 1 88 ? -3.222 -5.156 -0.571 1.00 94.56 88 ASP A CA 1
ATOM 688 C C . ASP A 1 88 ? -4.074 -3.941 -0.979 1.00 94.56 88 ASP A C 1
ATOM 690 O O . ASP A 1 88 ? -5.036 -3.577 -0.299 1.00 94.56 88 ASP A O 1
ATOM 694 N N . PHE A 1 89 ? -3.773 -3.334 -2.137 1.00 96.19 89 PHE A N 1
ATOM 695 C CA . PHE A 1 89 ? -4.545 -2.206 -2.669 1.00 96.19 89 PHE A CA 1
ATOM 696 C C . PHE A 1 89 ? -5.974 -2.635 -3.002 1.00 96.19 89 PHE A C 1
ATOM 698 O O . PHE A 1 89 ? -6.918 -1.921 -2.649 1.00 96.19 89 PHE A O 1
ATOM 705 N N . ASP A 1 90 ? -6.129 -3.802 -3.633 1.00 96.75 90 ASP A N 1
ATOM 706 C CA . ASP A 1 90 ? -7.425 -4.427 -3.890 1.00 96.75 90 ASP A CA 1
ATOM 707 C C . ASP A 1 90 ? -8.213 -4.633 -2.592 1.00 96.75 90 ASP A C 1
ATOM 709 O O . ASP A 1 90 ? -9.339 -4.144 -2.463 1.00 96.75 90 ASP A O 1
ATOM 713 N N . PHE A 1 91 ? -7.599 -5.282 -1.602 1.00 96.94 91 PHE A N 1
ATOM 714 C CA . PHE A 1 91 ? -8.249 -5.625 -0.344 1.00 96.94 91 PHE A CA 1
ATOM 715 C C . PHE A 1 91 ? -8.725 -4.381 0.416 1.00 96.94 91 PHE A C 1
ATOM 717 O O . PHE A 1 91 ? -9.905 -4.264 0.767 1.00 96.94 91 PHE A O 1
ATOM 724 N N . TYR A 1 92 ? -7.846 -3.391 0.595 1.00 97.44 92 TYR A N 1
ATOM 725 C CA . TYR A 1 92 ? -8.187 -2.130 1.256 1.00 97.44 92 TYR A CA 1
ATOM 726 C C . TYR A 1 92 ? -9.291 -1.374 0.501 1.00 97.44 92 TYR A C 1
ATOM 728 O O . TYR A 1 92 ? -10.220 -0.839 1.120 1.00 97.44 92 TYR A O 1
ATOM 736 N N . ALA A 1 93 ? -9.227 -1.336 -0.834 1.00 96.88 93 ALA A N 1
ATOM 737 C CA . ALA A 1 93 ? -10.255 -0.708 -1.657 1.00 96.88 93 ALA A CA 1
ATOM 738 C C . ALA A 1 93 ? -11.616 -1.403 -1.527 1.00 96.88 93 ALA A C 1
ATOM 740 O O . ALA A 1 93 ? -12.631 -0.719 -1.372 1.00 96.88 93 ALA A O 1
ATOM 741 N N . ARG A 1 94 ? -11.651 -2.741 -1.517 1.00 96.44 94 ARG A N 1
ATOM 742 C CA . ARG A 1 94 ? -12.876 -3.529 -1.306 1.00 96.44 94 ARG A CA 1
ATOM 743 C C . ARG A 1 94 ? -13.484 -3.272 0.067 1.00 96.44 94 ARG A C 1
ATOM 745 O O . ARG A 1 94 ? -14.682 -3.006 0.151 1.00 96.44 94 ARG A O 1
ATOM 752 N N . VAL A 1 95 ? -12.675 -3.246 1.127 1.00 97.38 95 VAL A N 1
ATO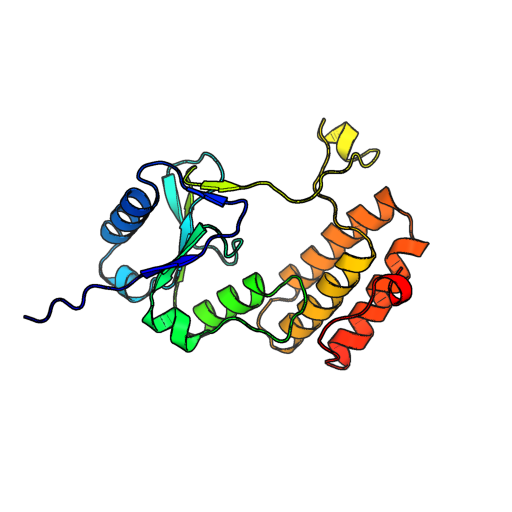M 753 C CA . VAL A 1 95 ? -13.161 -2.913 2.478 1.00 97.38 95 VAL A CA 1
ATOM 754 C C . VAL A 1 95 ? -13.791 -1.518 2.522 1.00 97.38 95 VAL A C 1
ATOM 756 O O . VAL A 1 95 ? -14.878 -1.353 3.079 1.00 97.38 95 VAL A O 1
ATOM 759 N N . ARG A 1 96 ? -13.174 -0.518 1.882 1.00 97.00 96 ARG A N 1
ATOM 760 C CA . ARG A 1 96 ? -13.761 0.830 1.799 1.00 97.00 96 ARG A CA 1
ATOM 761 C C . ARG A 1 96 ? -15.026 0.888 0.950 1.00 97.00 96 ARG A C 1
ATOM 763 O O . ARG A 1 96 ? -15.949 1.614 1.311 1.00 97.00 96 ARG A O 1
ATOM 770 N N . ARG A 1 97 ? -15.102 0.131 -0.149 1.00 95.75 97 ARG A N 1
ATOM 771 C CA . ARG A 1 97 ? -16.315 0.029 -0.984 1.00 95.75 97 ARG A CA 1
ATOM 772 C C . ARG A 1 97 ? -17.502 -0.551 -0.223 1.00 95.75 97 ARG A C 1
ATOM 774 O O . ARG A 1 97 ? -18.629 -0.145 -0.475 1.00 95.75 97 ARG A O 1
ATOM 781 N N . LEU A 1 98 ? -17.246 -1.427 0.746 1.00 95.94 98 LEU A N 1
ATOM 782 C CA . LEU A 1 98 ? -18.257 -1.929 1.680 1.00 95.94 98 LEU A CA 1
ATOM 783 C C . LEU A 1 98 ? -18.682 -0.887 2.741 1.00 95.94 98 LEU A C 1
ATOM 785 O O . LEU A 1 98 ? -19.511 -1.187 3.594 1.00 95.94 98 LEU A O 1
ATOM 789 N N . GLY A 1 99 ? -18.133 0.335 2.710 1.00 96.06 99 GLY A N 1
ATOM 790 C CA . GLY A 1 99 ? -18.489 1.437 3.611 1.00 96.06 99 GLY A CA 1
ATOM 791 C C . GLY A 1 99 ? -17.708 1.471 4.929 1.00 96.06 99 GLY A C 1
ATOM 792 O O . GLY A 1 99 ? -18.018 2.290 5.805 1.00 96.06 99 GLY A O 1
ATOM 793 N N . TYR A 1 100 ? -16.695 0.612 5.078 1.00 97.25 100 TYR A N 1
ATOM 794 C CA . TYR A 1 100 ? -15.887 0.520 6.291 1.00 97.25 100 TYR A CA 1
ATOM 795 C C . TYR A 1 100 ? -14.650 1.424 6.253 1.00 97.25 100 TYR A C 1
ATOM 797 O 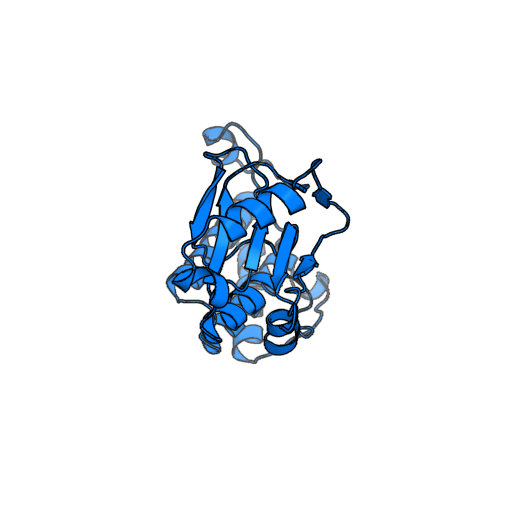O . TYR A 1 100 ? -14.049 1.691 5.214 1.00 97.25 100 TYR A O 1
ATOM 805 N N . LEU A 1 101 ? -14.259 1.887 7.436 1.00 97.56 101 LEU A N 1
ATOM 806 C CA . LEU A 1 101 ? -13.060 2.665 7.690 1.00 97.56 101 LEU A CA 1
ATOM 807 C C . LEU A 1 101 ? -11.848 1.740 7.805 1.00 97.56 101 LEU A C 1
ATOM 809 O O . LEU A 1 101 ? -11.877 0.731 8.515 1.00 97.56 101 LEU A O 1
ATOM 813 N N . THR A 1 102 ? -10.771 2.146 7.150 1.00 98.00 102 THR A N 1
ATOM 814 C CA . THR A 1 102 ? -9.438 1.558 7.264 1.00 98.00 102 THR A CA 1
ATOM 815 C C . THR A 1 102 ? -8.555 2.538 8.024 1.00 98.00 102 THR A C 1
ATOM 817 O O . THR A 1 102 ? -8.425 3.702 7.635 1.00 98.00 102 THR A O 1
ATOM 820 N N . LEU A 1 103 ? -8.012 2.094 9.153 1.00 97.94 103 LEU A N 1
ATOM 821 C CA . LEU A 1 103 ? -7.268 2.932 10.087 1.00 97.94 103 LEU A CA 1
ATOM 822 C C . LEU A 1 103 ? -5.834 2.420 10.233 1.00 97.94 103 LEU A C 1
ATOM 824 O O . LEU A 1 103 ? -5.582 1.227 10.080 1.00 97.94 103 LEU A O 1
ATOM 828 N N . ARG A 1 104 ? -4.908 3.313 10.572 1.00 97.75 104 ARG A N 1
ATOM 829 C CA . ARG A 1 104 ? -3.566 2.988 11.066 1.00 97.75 104 ARG A CA 1
ATOM 830 C C . ARG A 1 104 ? -3.403 3.548 12.470 1.00 97.75 104 ARG A C 1
ATOM 832 O O . ARG A 1 104 ? -3.782 4.692 12.721 1.00 97.75 104 ARG A O 1
ATOM 839 N N . LEU A 1 105 ? -2.812 2.765 13.365 1.00 97.38 105 LEU A N 1
ATOM 840 C CA . LEU A 1 105 ? -2.305 3.264 14.636 1.00 97.38 105 LEU A CA 1
ATOM 841 C C . LEU A 1 105 ? -0.852 3.718 14.446 1.00 97.38 105 LEU A C 1
ATOM 843 O O . LEU A 1 105 ? 0.035 2.896 14.237 1.00 97.38 105 LEU A O 1
ATOM 847 N N . ASP A 1 106 ? -0.621 5.031 14.492 1.00 95.50 106 ASP A N 1
ATOM 848 C CA . ASP A 1 106 ? 0.640 5.676 14.101 1.00 95.50 106 ASP A CA 1
ATOM 849 C C . ASP A 1 106 ? 1.718 5.579 15.191 1.00 95.50 106 ASP A C 1
ATOM 851 O O . ASP A 1 106 ? 2.180 6.572 15.751 1.00 95.50 106 ASP A O 1
ATOM 855 N N . CYS A 1 107 ? 2.073 4.354 15.559 1.00 93.50 107 CYS A N 1
ATOM 856 C CA . CYS A 1 107 ? 3.202 4.063 16.428 1.00 93.50 107 CYS A CA 1
ATOM 857 C C . CYS A 1 107 ? 3.800 2.708 16.103 1.00 93.50 107 CYS A C 1
ATOM 859 O O . CYS A 1 107 ? 3.122 1.849 15.544 1.00 93.50 107 CYS A O 1
ATOM 861 N N . LYS A 1 108 ? 5.055 2.524 16.510 1.00 95.81 108 LYS A N 1
ATOM 862 C CA . LYS A 1 108 ? 5.790 1.300 16.254 1.00 95.81 108 LYS A CA 1
ATOM 863 C C . LYS A 1 108 ? 5.203 0.154 17.078 1.00 95.81 108 LYS A C 1
ATOM 865 O O . LYS A 1 108 ? 5.208 0.200 18.309 1.00 95.81 108 LYS A O 1
ATOM 870 N N . LEU A 1 109 ? 4.662 -0.835 16.381 1.00 96.69 109 LEU A N 1
ATOM 871 C CA . LEU A 1 109 ? 3.949 -1.999 16.911 1.00 96.69 109 LEU A CA 1
ATOM 872 C C . LEU A 1 109 ? 4.363 -3.301 16.230 1.00 96.69 109 LEU A C 1
ATOM 874 O O . LEU A 1 109 ? 4.176 -4.373 16.802 1.00 96.69 109 LEU A O 1
ATOM 878 N N . ILE A 1 110 ? 4.934 -3.199 15.039 1.00 95.56 110 ILE A N 1
ATOM 879 C CA . ILE A 1 110 ? 5.586 -4.295 14.340 1.00 95.56 110 ILE A CA 1
ATOM 880 C C . ILE A 1 110 ? 6.990 -3.852 13.930 1.00 95.56 110 ILE A C 1
ATOM 882 O O . ILE A 1 110 ? 7.230 -2.663 13.703 1.00 95.56 110 ILE A O 1
ATOM 886 N N . ASP A 1 111 ? 7.899 -4.811 13.846 1.00 92.25 111 ASP A N 1
ATOM 887 C CA . ASP A 1 111 ? 9.063 -4.733 12.974 1.00 92.25 111 ASP A CA 1
ATOM 888 C C . ASP A 1 111 ? 8.745 -5.528 11.706 1.00 92.25 111 ASP A C 1
ATOM 890 O O . ASP A 1 111 ? 8.060 -6.552 11.756 1.00 92.25 111 ASP A O 1
ATOM 894 N N . HIS A 1 112 ? 9.201 -5.021 10.570 1.00 80.06 112 HIS A N 1
ATOM 895 C CA . HIS A 1 112 ? 8.977 -5.626 9.267 1.00 80.06 112 HIS A CA 1
ATOM 896 C C . HIS A 1 112 ? 10.203 -5.339 8.414 1.00 80.06 112 HIS A C 1
ATOM 898 O O . HIS A 1 112 ? 10.676 -4.193 8.388 1.00 80.06 112 HIS A O 1
ATOM 904 N N . GLU A 1 113 ? 10.737 -6.361 7.754 1.00 75.25 113 GLU A N 1
ATOM 905 C CA . GLU A 1 113 ? 11.800 -6.147 6.786 1.00 75.25 113 GLU A CA 1
ATOM 906 C C . GLU A 1 113 ? 11.197 -5.439 5.570 1.00 75.25 113 GLU A C 1
ATOM 908 O O . GLU A 1 113 ? 10.258 -5.903 4.930 1.00 75.25 113 GLU A O 1
ATOM 913 N N . LEU A 1 114 ? 11.694 -4.239 5.271 1.00 68.06 114 LEU A N 1
ATOM 914 C CA . LEU A 1 114 ? 11.335 -3.599 4.014 1.00 68.06 114 LEU A CA 1
ATOM 915 C C . LEU A 1 114 ? 11.987 -4.379 2.870 1.00 68.06 114 LEU A C 1
ATOM 917 O O . LEU A 1 114 ? 13.015 -5.033 3.048 1.00 68.06 114 LEU A O 1
ATOM 921 N N . GLY A 1 115 ? 11.366 -4.305 1.691 1.00 72.12 115 GLY A N 1
ATOM 922 C CA . GLY A 1 115 ? 11.848 -4.975 0.488 1.00 72.12 115 GLY A CA 1
ATOM 923 C C . GLY A 1 115 ? 13.288 -4.600 0.115 1.00 72.12 115 GLY A C 1
ATOM 924 O O . GLY A 1 115 ? 13.989 -3.853 0.791 1.00 72.12 115 GLY A O 1
ATOM 925 N N . ARG A 1 116 ? 13.759 -5.117 -1.018 1.00 80.88 116 ARG A N 1
ATOM 926 C CA . ARG A 1 116 ? 15.162 -4.955 -1.420 1.00 80.88 116 ARG A CA 1
ATOM 927 C C . ARG A 1 116 ? 15.543 -3.481 -1.534 1.00 80.88 116 ARG A C 1
ATOM 929 O O . ARG A 1 116 ? 14.929 -2.740 -2.294 1.00 80.88 116 ARG A O 1
ATOM 936 N N . GLU A 1 117 ? 16.615 -3.080 -0.866 1.00 87.38 117 GLU A N 1
ATOM 937 C CA . GLU A 1 117 ? 17.211 -1.762 -1.058 1.00 87.38 117 GLU A CA 1
ATOM 938 C C . GLU A 1 117 ? 18.313 -1.810 -2.123 1.00 87.38 117 GLU A C 1
ATOM 940 O O . GLU A 1 117 ? 19.061 -2.784 -2.250 1.00 87.38 117 GLU A O 1
ATOM 945 N N . ARG A 1 118 ? 18.435 -0.734 -2.903 1.00 90.50 118 ARG A N 1
ATOM 946 C CA . ARG A 1 118 ? 19.513 -0.557 -3.879 1.00 90.50 118 ARG A CA 1
ATOM 947 C C . ARG A 1 118 ? 20.057 0.860 -3.807 1.00 90.50 118 ARG A C 1
ATOM 949 O O . ARG A 1 118 ? 19.314 1.831 -3.667 1.00 90.50 118 ARG A O 1
ATOM 956 N N . TRP A 1 119 ? 21.372 0.982 -3.950 1.00 91.69 119 TRP A N 1
ATOM 957 C CA . TRP A 1 119 ? 22.001 2.279 -4.160 1.00 91.69 119 TRP A CA 1
ATOM 958 C C . TRP A 1 119 ? 21.769 2.737 -5.604 1.00 91.69 119 TRP A C 1
ATOM 960 O O . TRP A 1 119 ? 22.285 2.125 -6.542 1.00 91.69 119 TRP A O 1
ATOM 970 N N . ILE A 1 120 ? 20.986 3.801 -5.785 1.00 89.88 120 ILE A N 1
ATOM 971 C CA . ILE A 1 120 ? 20.672 4.395 -7.089 1.00 89.88 120 ILE A CA 1
ATOM 972 C C . ILE A 1 120 ? 21.374 5.759 -7.161 1.00 89.88 120 ILE A C 1
ATOM 974 O O . ILE A 1 120 ? 21.059 6.632 -6.346 1.00 89.88 120 ILE A O 1
ATOM 978 N N . PRO A 1 121 ? 22.335 5.969 -8.091 1.00 84.50 121 PRO A N 1
ATOM 979 C CA . PRO A 1 121 ? 23.091 7.217 -8.183 1.00 84.50 121 PRO A CA 1
ATOM 980 C C . PRO A 1 121 ? 22.196 8.460 -8.221 1.00 84.50 121 PRO A C 1
ATOM 982 O O . PRO A 1 121 ? 21.072 8.417 -8.718 1.00 84.50 121 PRO A O 1
ATOM 985 N N . ILE A 1 122 ? 22.713 9.582 -7.710 1.00 84.81 122 ILE A N 1
ATOM 986 C CA . ILE A 1 122 ? 21.993 10.854 -7.526 1.00 84.81 122 ILE A CA 1
ATOM 987 C C . ILE A 1 122 ? 20.937 10.769 -6.415 1.00 84.81 122 ILE A C 1
ATOM 989 O O . ILE A 1 122 ? 21.101 11.450 -5.407 1.00 84.81 122 ILE A O 1
ATOM 993 N N . ILE A 1 123 ? 19.904 9.924 -6.528 1.00 88.50 123 ILE A N 1
ATOM 994 C CA . ILE A 1 123 ? 18.834 9.855 -5.512 1.00 88.50 123 ILE A CA 1
ATOM 995 C C . ILE A 1 123 ? 19.382 9.368 -4.170 1.00 88.50 123 ILE A C 1
ATOM 997 O O . ILE A 1 123 ? 19.176 10.024 -3.150 1.00 88.50 123 ILE A O 1
ATOM 1001 N N . SER A 1 124 ? 20.114 8.253 -4.159 1.00 91.38 124 SER A N 1
ATOM 1002 C CA . SER A 1 124 ? 20.707 7.733 -2.925 1.00 91.38 124 SER A CA 1
ATOM 1003 C C . SER A 1 124 ? 21.743 8.685 -2.336 1.00 91.38 124 SER A C 1
ATOM 1005 O O . SER A 1 124 ? 21.824 8.819 -1.120 1.00 91.38 124 SER A O 1
ATOM 1007 N N . SER A 1 125 ? 22.486 9.406 -3.182 1.00 89.44 125 SER A N 1
ATOM 1008 C CA . SER A 1 125 ? 23.438 10.429 -2.737 1.00 89.44 125 SER A CA 1
ATOM 1009 C C . SER A 1 125 ? 22.741 11.622 -2.078 1.00 89.44 125 SER A C 1
ATOM 1011 O O . SER A 1 125 ? 23.210 12.098 -1.051 1.00 89.44 125 SER A O 1
ATOM 1013 N N . ILE A 1 126 ? 21.611 12.077 -2.627 1.00 90.56 126 ILE A N 1
ATOM 1014 C CA . ILE A 1 126 ? 20.802 13.164 -2.053 1.00 90.56 126 ILE A CA 1
ATOM 1015 C C . ILE A 1 126 ? 20.171 12.734 -0.723 1.00 90.56 126 ILE A C 1
ATOM 1017 O O . ILE A 1 126 ? 20.122 13.520 0.218 1.00 90.56 126 ILE A O 1
ATOM 1021 N N . LEU A 1 127 ? 19.691 11.491 -0.636 1.00 89.94 127 LEU A N 1
ATOM 1022 C CA . LEU A 1 127 ? 19.029 10.963 0.560 1.00 89.94 127 LEU A CA 1
ATOM 1023 C C . LEU A 1 127 ? 20.003 10.420 1.616 1.00 89.94 127 LEU A C 1
ATOM 1025 O O . LEU A 1 127 ? 19.575 10.108 2.725 1.00 89.94 127 LEU A O 1
ATOM 1029 N N . GLY A 1 128 ? 21.283 10.263 1.273 1.00 92.44 128 GLY A N 1
ATOM 1030 C CA . GLY A 1 128 ? 22.298 9.664 2.140 1.00 92.44 128 GLY A CA 1
ATOM 1031 C C . GLY A 1 128 ? 22.056 8.185 2.468 1.00 92.44 128 GLY A C 1
ATOM 1032 O O . GLY A 1 128 ? 22.577 7.699 3.468 1.00 92.44 128 GLY A O 1
ATOM 1033 N N . ARG A 1 129 ? 21.250 7.468 1.672 1.00 90.88 129 ARG A N 1
ATOM 1034 C CA . ARG A 1 129 ? 20.891 6.059 1.913 1.00 90.88 129 ARG A CA 1
ATOM 1035 C C . ARG A 1 129 ? 20.500 5.318 0.636 1.00 90.88 129 ARG A C 1
ATOM 1037 O O . ARG A 1 129 ? 20.102 5.931 -0.358 1.00 90.88 129 ARG A O 1
ATOM 1044 N N . ALA A 1 130 ? 20.563 3.989 0.681 1.00 90.25 130 ALA A N 1
ATOM 1045 C CA . ALA A 1 130 ? 19.907 3.153 -0.318 1.00 90.25 130 ALA A CA 1
ATOM 1046 C C . ALA A 1 130 ? 18.381 3.365 -0.270 1.00 90.25 130 ALA A C 1
ATOM 1048 O O . ALA A 1 130 ? 17.826 3.795 0.746 1.00 90.25 130 ALA A O 1
ATOM 1049 N N . ILE A 1 131 ? 17.717 3.131 -1.399 1.00 89.44 131 ILE A N 1
ATOM 1050 C CA . ILE A 1 131 ? 16.262 3.268 -1.514 1.00 89.44 131 ILE A CA 1
ATOM 1051 C C . ILE A 1 131 ? 15.644 1.938 -1.914 1.00 89.44 131 ILE A C 1
ATOM 1053 O O . ILE A 1 131 ? 16.287 1.150 -2.611 1.00 89.44 131 ILE A O 1
ATOM 1057 N N . ASP A 1 132 ? 14.393 1.711 -1.517 1.00 89.50 132 ASP A N 1
ATOM 1058 C CA . ASP A 1 132 ? 13.666 0.506 -1.917 1.00 89.50 132 ASP A CA 1
ATOM 1059 C C . ASP A 1 132 ? 13.618 0.406 -3.440 1.00 89.50 132 ASP A C 1
ATOM 1061 O O . ASP A 1 132 ? 13.380 1.386 -4.158 1.00 89.50 132 ASP A O 1
ATOM 1065 N N . TYR A 1 133 ? 13.820 -0.798 -3.937 1.00 92.62 133 TYR A N 1
ATOM 1066 C CA . TYR A 1 133 ? 13.985 -1.074 -5.343 1.00 92.62 133 TYR A CA 1
ATOM 1067 C C . TYR A 1 133 ? 13.342 -2.410 -5.681 1.00 92.62 133 TYR A C 1
ATOM 1069 O O . TYR A 1 133 ? 13.607 -3.433 -5.052 1.00 92.62 133 TYR A O 1
ATOM 1077 N N . GLU A 1 134 ? 12.556 -2.400 -6.750 1.00 92.06 134 GLU A N 1
ATOM 1078 C CA . GLU A 1 134 ? 11.978 -3.608 -7.309 1.00 92.06 134 GLU A CA 1
ATOM 1079 C C . GLU A 1 134 ? 12.540 -3.855 -8.705 1.00 92.06 134 GLU A C 1
ATOM 1081 O O . GLU A 1 134 ? 12.655 -2.922 -9.505 1.00 92.06 134 GLU A O 1
ATOM 1086 N N . PRO A 1 135 ? 12.905 -5.106 -9.024 1.00 93.44 135 PRO A N 1
ATOM 1087 C CA . PRO A 1 135 ? 13.500 -5.423 -10.308 1.00 93.44 135 PRO A CA 1
ATOM 1088 C C . PRO A 1 135 ? 12.500 -5.223 -11.460 1.00 93.44 135 PRO A C 1
ATOM 1090 O O . PRO A 1 135 ? 11.296 -5.414 -11.266 1.00 93.44 135 PRO A O 1
ATOM 1093 N N . PRO A 1 136 ? 12.981 -4.963 -12.693 1.00 94.94 136 PRO A N 1
ATOM 1094 C CA . PRO A 1 136 ? 12.139 -4.765 -13.874 1.00 94.94 136 PRO A CA 1
ATOM 1095 C C . PRO A 1 136 ? 11.032 -5.805 -14.067 1.00 94.94 136 PRO A C 1
ATOM 1097 O O . PRO A 1 136 ? 9.912 -5.468 -14.443 1.00 94.94 136 PRO A O 1
ATOM 1100 N N . TRP A 1 137 ? 11.313 -7.077 -13.767 1.00 95.56 137 TRP A N 1
ATOM 1101 C CA . TRP A 1 137 ? 10.318 -8.138 -13.911 1.00 95.56 137 TRP A CA 1
ATOM 1102 C C . TRP A 1 137 ? 9.151 -8.013 -12.921 1.00 95.56 137 TRP A C 1
ATOM 1104 O O . TRP A 1 137 ? 8.040 -8.419 -13.245 1.00 95.56 137 TRP A O 1
ATOM 1114 N N . ARG A 1 138 ? 9.378 -7.447 -11.730 1.00 95.62 138 ARG A N 1
ATOM 1115 C CA . ARG A 1 138 ? 8.325 -7.209 -10.736 1.00 95.62 138 ARG A CA 1
ATOM 1116 C C . ARG A 1 138 ? 7.501 -5.978 -11.098 1.00 95.62 138 ARG A C 1
ATOM 1118 O O . ARG A 1 138 ? 6.285 -5.981 -10.952 1.00 95.62 138 ARG A O 1
ATOM 1125 N N . TYR A 1 139 ? 8.139 -4.969 -11.689 1.00 96.81 139 TYR A N 1
ATOM 1126 C CA . TYR A 1 139 ? 7.437 -3.791 -12.192 1.00 96.81 139 TYR A CA 1
ATOM 1127 C C . TYR A 1 139 ? 6.357 -4.120 -13.224 1.00 96.81 139 TYR A C 1
ATOM 1129 O O . TYR A 1 139 ? 5.307 -3.493 -13.204 1.00 96.81 139 TYR A O 1
ATOM 1137 N N . TYR A 1 140 ? 6.537 -5.157 -14.045 1.00 97.81 140 TYR A N 1
ATOM 1138 C CA . TYR A 1 140 ? 5.457 -5.678 -14.892 1.00 97.81 140 TYR A CA 1
ATOM 1139 C C . TYR A 1 140 ? 4.188 -6.026 -14.096 1.00 97.81 140 TYR A C 1
ATOM 1141 O O . TYR A 1 140 ? 3.099 -5.616 -14.497 1.00 97.81 140 TYR A O 1
ATOM 1149 N N . TYR A 1 141 ? 4.311 -6.729 -12.963 1.00 97.75 141 TYR A N 1
ATOM 1150 C CA . TYR A 1 141 ? 3.165 -7.086 -12.119 1.00 97.75 141 TYR A CA 1
ATOM 1151 C C . TYR A 1 141 ? 2.517 -5.847 -11.503 1.00 97.75 141 TYR A C 1
ATOM 1153 O O . TYR A 1 141 ? 1.292 -5.736 -11.519 1.00 97.75 141 TYR A O 1
ATOM 1161 N N . ILE A 1 142 ? 3.327 -4.880 -11.059 1.00 97.44 142 ILE A N 1
ATOM 1162 C CA . ILE A 1 142 ? 2.844 -3.581 -10.573 1.00 97.44 142 ILE A CA 1
ATOM 1163 C C . ILE A 1 142 ? 2.028 -2.880 -11.667 1.00 97.44 142 ILE A C 1
ATOM 1165 O O . ILE A 1 142 ? 0.867 -2.557 -11.447 1.00 97.44 142 ILE A O 1
ATOM 1169 N N . VAL A 1 143 ? 2.580 -2.697 -12.871 1.00 98.31 143 VAL A N 1
ATOM 1170 C CA . VAL A 1 143 ? 1.878 -2.016 -13.971 1.00 98.31 143 VAL A CA 1
ATOM 1171 C C . VAL A 1 143 ? 0.593 -2.748 -14.355 1.00 98.31 143 VAL A C 1
ATOM 1173 O O . VAL A 1 143 ? -0.464 -2.121 -14.479 1.00 98.31 143 VAL A O 1
ATOM 1176 N N . ARG A 1 144 ? 0.669 -4.069 -14.531 1.00 98.38 144 ARG A N 1
ATOM 1177 C CA . ARG A 1 144 ? -0.466 -4.901 -14.934 1.00 98.38 144 ARG A CA 1
ATOM 1178 C C . ARG A 1 144 ? -1.599 -4.830 -13.925 1.00 98.38 144 ARG A C 1
ATOM 1180 O O . ARG A 1 144 ? -2.730 -4.502 -14.284 1.00 98.38 144 ARG A O 1
ATOM 1187 N N . ASN A 1 145 ? -1.291 -5.105 -12.663 1.00 98.25 145 ASN A N 1
ATOM 1188 C CA . ASN A 1 145 ? -2.302 -5.205 -11.625 1.00 98.25 145 ASN A CA 1
ATOM 1189 C C . ASN A 1 145 ? -2.867 -3.818 -11.287 1.00 98.25 145 ASN A C 1
ATOM 1191 O O . ASN A 1 145 ? -4.080 -3.682 -11.160 1.00 98.25 145 ASN A O 1
ATOM 1195 N N . SER A 1 146 ? -2.050 -2.758 -11.259 1.00 98.31 146 SER A N 1
ATOM 1196 C CA . SER A 1 146 ? -2.555 -1.391 -11.062 1.00 98.31 146 SER A CA 1
ATOM 1197 C C . SER A 1 146 ? -3.447 -0.938 -12.222 1.00 98.31 146 SER A C 1
ATOM 1199 O O . SER A 1 146 ? -4.434 -0.243 -11.996 1.00 98.31 146 SER A O 1
ATOM 1201 N N . THR A 1 147 ? -3.172 -1.379 -13.456 1.00 98.69 147 THR A N 1
ATOM 1202 C CA . THR A 1 147 ? -4.060 -1.136 -14.610 1.00 98.69 147 THR A CA 1
ATOM 1203 C C . THR A 1 147 ? -5.415 -1.819 -14.421 1.00 98.69 147 THR A C 1
ATOM 1205 O O . THR A 1 147 ? -6.452 -1.195 -14.648 1.00 98.69 147 THR A O 1
ATOM 1208 N N . ILE A 1 148 ? -5.429 -3.069 -13.951 1.00 98.31 148 ILE A N 1
ATOM 1209 C CA . ILE A 1 148 ? -6.667 -3.794 -13.630 1.00 98.31 148 ILE A CA 1
ATOM 1210 C C . ILE A 1 148 ? -7.441 -3.068 -12.521 1.00 98.31 148 ILE A C 1
ATOM 1212 O O . ILE A 1 148 ? -8.620 -2.766 -12.696 1.00 98.31 148 ILE A O 1
ATOM 1216 N N . LEU A 1 149 ? -6.777 -2.695 -11.422 1.00 97.81 149 LEU A N 1
ATOM 1217 C CA . LEU A 1 149 ? -7.421 -1.989 -10.311 1.00 97.81 149 LEU A CA 1
ATOM 1218 C C . LEU A 1 149 ? -7.976 -0.620 -10.714 1.00 97.81 149 LEU A C 1
ATOM 1220 O O . LEU A 1 149 ? -9.034 -0.227 -10.219 1.00 97.81 149 LEU A O 1
ATOM 1224 N N . LEU A 1 150 ? -7.300 0.104 -11.611 1.00 98.50 150 LEU A N 1
ATOM 1225 C CA . LEU A 1 150 ? -7.808 1.364 -12.150 1.00 98.50 150 LEU A CA 1
ATOM 1226 C C . LEU A 1 150 ? -9.089 1.133 -12.959 1.00 98.50 150 LEU A C 1
ATOM 1228 O O . LEU A 1 150 ? -10.079 1.831 -12.749 1.00 98.50 150 LEU A O 1
ATOM 1232 N N . ARG A 1 151 ? -9.096 0.135 -13.852 1.00 98.00 151 ARG A N 1
ATOM 1233 C CA . ARG A 1 151 ? -10.267 -0.204 -14.682 1.00 98.00 151 ARG A CA 1
ATOM 1234 C C . ARG A 1 151 ? -11.461 -0.651 -13.853 1.00 98.00 151 ARG A C 1
ATOM 1236 O O . ARG A 1 151 ? -12.593 -0.300 -14.162 1.00 98.00 151 ARG A O 1
ATOM 1243 N N . GLU A 1 152 ? -11.206 -1.395 -12.786 1.00 96.56 152 GLU A N 1
ATOM 1244 C CA . GLU A 1 152 ? -12.235 -1.808 -11.837 1.00 96.56 152 GLU A CA 1
ATOM 1245 C C . GLU A 1 152 ? -12.676 -0.672 -10.899 1.00 96.56 152 GLU A C 1
ATOM 1247 O O . GLU A 1 152 ? -13.610 -0.854 -10.114 1.00 96.56 152 GLU A O 1
ATOM 1252 N N . GLY A 1 153 ? -12.015 0.493 -10.947 1.00 96.88 153 GLY A N 1
ATOM 1253 C CA . GLY A 1 153 ? -12.268 1.675 -10.118 1.00 96.88 153 GLY A CA 1
ATOM 1254 C C . GLY A 1 153 ? -11.856 1.519 -8.649 1.00 96.88 153 GLY A C 1
ATOM 1255 O O . GLY A 1 153 ? -12.408 2.201 -7.779 1.00 96.88 153 GLY A O 1
ATOM 1256 N N . LEU A 1 154 ? -10.997 0.547 -8.337 1.00 96.12 154 LEU A N 1
ATOM 1257 C CA . LEU A 1 154 ? -10.533 0.249 -6.978 1.00 96.12 154 LEU A CA 1
ATOM 1258 C C . LEU A 1 154 ? -9.427 1.207 -6.527 1.00 96.12 154 LEU A C 1
ATOM 1260 O O . LEU A 1 154 ? -9.323 1.513 -5.337 1.00 96.12 154 LEU A O 1
ATOM 1264 N N . ILE A 1 155 ? -8.656 1.737 -7.476 1.00 97.12 155 ILE A N 1
ATOM 1265 C CA . ILE A 1 155 ? -7.717 2.837 -7.253 1.00 97.12 155 ILE A CA 1
ATOM 1266 C C . ILE A 1 155 ? -8.078 4.029 -8.138 1.00 97.12 155 ILE A C 1
ATOM 1268 O O . ILE A 1 155 ? -8.664 3.876 -9.208 1.00 97.12 155 ILE A O 1
ATOM 1272 N N . ASP A 1 156 ? -7.739 5.228 -7.674 1.00 96.38 156 ASP A N 1
ATOM 1273 C CA . ASP A 1 156 ? -7.934 6.460 -8.433 1.00 96.38 156 ASP A CA 1
ATOM 1274 C C . ASP A 1 156 ? -6.766 6.725 -9.409 1.00 96.38 156 ASP A C 1
ATOM 1276 O O . ASP A 1 156 ? -5.662 6.201 -9.211 1.00 96.38 156 ASP A O 1
ATOM 1280 N N . PRO A 1 157 ? -6.973 7.564 -10.445 1.00 98.06 157 PRO A N 1
ATOM 1281 C CA . PRO A 1 157 ? -5.939 7.864 -11.435 1.00 98.06 157 PRO A CA 1
ATOM 1282 C C . PRO A 1 157 ? -4.649 8.443 -10.844 1.00 98.06 157 PRO A C 1
ATOM 1284 O O . PRO A 1 157 ? -3.570 8.146 -11.349 1.00 98.06 157 PRO A O 1
ATOM 1287 N N . ALA A 1 158 ? -4.730 9.236 -9.769 1.00 97.25 158 ALA A N 1
ATOM 1288 C CA . ALA A 1 158 ? -3.543 9.816 -9.146 1.00 97.25 158 ALA A CA 1
ATOM 1289 C C . ALA A 1 158 ? -2.695 8.735 -8.461 1.00 97.25 158 ALA A C 1
ATOM 1291 O O . ALA A 1 158 ? -1.484 8.684 -8.669 1.00 97.25 158 ALA A O 1
ATOM 1292 N N . THR A 1 159 ? -3.333 7.823 -7.718 1.00 96.38 159 THR A N 1
ATOM 1293 C CA . THR A 1 159 ? -2.676 6.640 -7.143 1.00 96.38 159 THR A CA 1
ATOM 1294 C C . THR A 1 159 ? -2.026 5.787 -8.235 1.00 96.38 159 THR A C 1
ATOM 1296 O O . THR A 1 159 ? -0.861 5.418 -8.104 1.00 96.38 159 THR A O 1
ATOM 1299 N N . TYR A 1 160 ? -2.739 5.518 -9.332 1.00 98.31 160 TYR A N 1
ATOM 1300 C CA . TYR A 1 160 ? -2.209 4.758 -10.469 1.00 98.31 160 TYR A CA 1
ATOM 1301 C C . TYR A 1 160 ? -0.958 5.412 -11.077 1.00 98.31 160 TYR A C 1
ATOM 1303 O O . TYR A 1 160 ? 0.092 4.773 -11.165 1.00 98.31 160 TYR A O 1
ATOM 1311 N N . ILE A 1 161 ? -1.040 6.699 -11.434 1.00 98.25 161 ILE A N 1
ATOM 1312 C CA . ILE A 1 161 ? 0.079 7.448 -12.025 1.00 98.25 161 ILE A CA 1
ATOM 1313 C C . ILE A 1 161 ? 1.267 7.481 -11.065 1.00 98.25 161 ILE A C 1
ATOM 1315 O O . ILE A 1 161 ? 2.392 7.232 -11.487 1.00 98.25 161 ILE A O 1
ATOM 1319 N N . HIS A 1 162 ? 1.030 7.746 -9.779 1.00 96.81 162 HIS A N 1
ATOM 1320 C CA . HIS A 1 162 ? 2.088 7.784 -8.775 1.00 96.81 162 HIS A CA 1
ATOM 1321 C C . HIS A 1 162 ? 2.825 6.444 -8.667 1.00 96.81 162 HIS A C 1
ATOM 1323 O O . HIS A 1 162 ? 4.052 6.430 -8.622 1.00 96.81 162 HIS A O 1
ATOM 1329 N N . GLN A 1 163 ? 2.107 5.316 -8.655 1.00 95.62 163 GLN A N 1
ATOM 1330 C CA . GLN A 1 163 ? 2.736 3.996 -8.586 1.00 95.62 163 GLN A CA 1
ATOM 1331 C C . GLN A 1 163 ? 3.623 3.718 -9.805 1.00 95.62 163 GLN A C 1
ATOM 1333 O O . GLN A 1 163 ? 4.782 3.333 -9.638 1.00 95.62 163 GLN A O 1
ATOM 1338 N N . LEU A 1 164 ? 3.101 3.947 -11.015 1.00 97.94 164 LEU A N 1
ATOM 1339 C CA . LEU A 1 164 ? 3.852 3.749 -12.256 1.00 97.94 164 LEU A CA 1
ATOM 1340 C C . LEU A 1 164 ? 5.064 4.684 -12.318 1.00 97.94 164 LEU A C 1
ATOM 1342 O O . LEU A 1 164 ? 6.175 4.241 -12.591 1.00 97.94 164 LEU A O 1
ATOM 1346 N N . ALA A 1 165 ? 4.877 5.966 -12.008 1.00 97.38 165 ALA A N 1
ATOM 1347 C CA . ALA A 1 165 ? 5.946 6.953 -12.053 1.00 97.38 165 ALA A CA 1
ATOM 1348 C C . ALA A 1 165 ? 7.039 6.672 -11.013 1.00 97.38 165 ALA A C 1
ATOM 1350 O O . ALA A 1 165 ? 8.216 6.683 -11.361 1.00 97.38 165 ALA A O 1
ATOM 1351 N N . ASN A 1 166 ? 6.680 6.384 -9.757 1.00 94.81 166 ASN A N 1
ATOM 1352 C CA . ASN A 1 166 ? 7.656 6.144 -8.693 1.00 94.81 166 ASN A CA 1
ATOM 1353 C C . ASN A 1 166 ? 8.500 4.892 -8.972 1.00 94.81 166 ASN A C 1
ATOM 1355 O O . ASN A 1 166 ? 9.728 4.962 -8.934 1.00 94.81 166 ASN A O 1
ATOM 1359 N N . TRP A 1 167 ? 7.870 3.757 -9.289 1.00 95.50 167 TRP A N 1
ATOM 1360 C CA . TRP A 1 167 ? 8.611 2.525 -9.578 1.00 95.50 167 TRP A CA 1
ATOM 1361 C C . TRP A 1 167 ? 9.345 2.594 -10.920 1.00 95.50 167 TRP A C 1
ATOM 1363 O O . TRP A 1 167 ? 10.507 2.194 -11.009 1.00 95.50 167 TRP A O 1
ATOM 1373 N N . GLY A 1 168 ? 8.718 3.184 -11.940 1.00 96.19 168 GLY A N 1
ATOM 1374 C CA . GLY A 1 168 ? 9.326 3.380 -13.250 1.00 96.19 168 GLY A CA 1
ATOM 1375 C C . GLY A 1 168 ? 10.548 4.298 -13.210 1.00 96.19 168 GLY A C 1
ATOM 1376 O O . GLY A 1 168 ? 11.558 3.985 -13.834 1.00 96.19 168 GLY A O 1
ATOM 1377 N N . ALA A 1 169 ? 10.511 5.384 -12.432 1.00 94.88 169 ALA A N 1
ATOM 1378 C CA . ALA A 1 169 ? 11.657 6.277 -12.254 1.00 94.88 169 ALA A CA 1
ATOM 1379 C C . ALA A 1 169 ? 12.833 5.572 -11.562 1.00 94.88 169 ALA A C 1
ATOM 1381 O O . ALA A 1 169 ? 13.974 5.728 -11.994 1.00 94.88 169 ALA A O 1
ATOM 1382 N N . ARG A 1 170 ? 12.570 4.751 -10.534 1.00 94.06 170 ARG A N 1
ATOM 1383 C CA . ARG A 1 170 ? 13.616 3.959 -9.860 1.00 94.06 170 ARG A CA 1
ATOM 1384 C C . ARG A 1 170 ? 14.296 2.996 -10.835 1.00 94.06 170 ARG A C 1
ATOM 1386 O O . ARG A 1 170 ? 15.520 2.936 -10.856 1.00 94.06 170 ARG A O 1
ATOM 1393 N N . ILE A 1 171 ? 13.528 2.316 -11.687 1.00 94.50 171 ILE A N 1
ATOM 1394 C CA . ILE A 1 171 ? 14.070 1.410 -12.716 1.00 94.50 171 ILE A CA 1
ATOM 1395 C C . ILE A 1 171 ? 14.813 2.175 -13.808 1.00 94.50 171 ILE A C 1
ATOM 1397 O O . ILE A 1 171 ? 15.900 1.769 -14.207 1.00 94.50 171 ILE A O 1
ATOM 1401 N N . LEU A 1 172 ? 14.272 3.302 -14.277 1.00 95.12 172 LEU A N 1
ATOM 1402 C CA . LEU A 1 172 ? 14.934 4.132 -15.282 1.00 95.12 172 LEU A CA 1
ATOM 1403 C C . LEU A 1 172 ? 16.336 4.544 -14.825 1.00 95.12 172 LEU A C 1
ATOM 1405 O O . LEU A 1 172 ? 17.283 4.473 -15.603 1.00 95.12 172 LEU A O 1
ATOM 1409 N N . LEU A 1 173 ? 16.454 4.957 -13.563 1.00 93.56 173 LEU A N 1
ATOM 1410 C CA . LEU A 1 173 ? 17.705 5.430 -12.980 1.00 93.56 173 LEU A CA 1
ATOM 1411 C C . LEU A 1 173 ? 18.655 4.289 -12.594 1.00 93.56 173 LEU A C 1
ATOM 1413 O O . LEU A 1 173 ? 19.868 4.478 -12.634 1.00 93.56 173 LEU A O 1
ATOM 1417 N N . ALA A 1 174 ? 18.130 3.120 -12.221 1.00 92.88 174 ALA A N 1
ATOM 1418 C CA . ALA A 1 174 ? 18.934 1.980 -11.783 1.00 92.88 174 ALA A CA 1
ATOM 1419 C C . ALA A 1 174 ? 19.380 1.048 -12.923 1.00 92.88 174 ALA A C 1
ATOM 1421 O O . ALA A 1 174 ? 20.469 0.478 -12.851 1.00 92.88 174 ALA A O 1
ATOM 1422 N N . ASP A 1 175 ? 18.542 0.865 -13.948 1.00 93.31 175 ASP A N 1
ATOM 1423 C CA . ASP A 1 175 ? 18.697 -0.169 -14.984 1.00 93.31 175 ASP A CA 1
ATOM 1424 C C . ASP A 1 175 ? 18.574 0.371 -16.418 1.00 93.31 175 ASP A C 1
ATOM 1426 O O . ASP A 1 175 ? 18.870 -0.346 -17.377 1.00 93.31 175 ASP A O 1
ATOM 1430 N N . GLY A 1 176 ? 18.161 1.630 -16.582 1.00 93.94 176 GLY A N 1
ATOM 1431 C CA . GLY A 1 176 ? 18.058 2.297 -17.875 1.00 93.94 176 GLY A CA 1
ATOM 1432 C C . GLY A 1 176 ? 16.733 2.071 -18.610 1.00 93.94 176 GLY A C 1
ATOM 1433 O O . GLY A 1 176 ? 15.887 1.250 -18.249 1.00 93.94 176 GLY A O 1
ATOM 1434 N N . LEU A 1 177 ? 16.551 2.828 -19.696 1.00 94.94 177 LEU A N 1
ATOM 1435 C CA . LEU A 1 177 ? 15.289 2.887 -20.441 1.00 94.94 177 LEU A CA 1
ATOM 1436 C 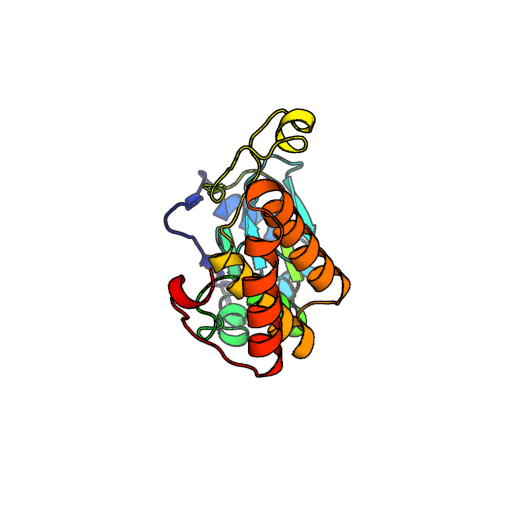C . LEU A 1 177 ? 14.887 1.538 -21.056 1.00 94.94 177 LEU A C 1
ATOM 1438 O O . LEU A 1 177 ? 13.710 1.184 -21.062 1.00 94.94 177 LEU A O 1
ATOM 1442 N N . THR A 1 178 ? 15.855 0.756 -21.538 1.00 91.06 178 THR A N 1
ATOM 1443 C CA . THR A 1 178 ? 15.593 -0.554 -22.159 1.00 91.06 178 THR A CA 1
ATOM 1444 C C . THR A 1 178 ? 14.958 -1.536 -21.176 1.00 91.06 178 THR A C 1
ATOM 1446 O O . THR A 1 178 ? 14.075 -2.302 -21.557 1.00 91.06 178 THR A O 1
ATOM 1449 N N . LYS A 1 179 ? 15.354 -1.472 -19.899 1.00 94.75 179 LYS A N 1
ATOM 1450 C CA . LYS A 1 179 ? 14.815 -2.304 -18.819 1.00 94.75 179 LYS A CA 1
ATOM 1451 C C . LYS A 1 179 ? 13.496 -1.780 -18.255 1.00 94.75 179 LYS A C 1
ATOM 1453 O O . LYS A 1 179 ? 12.757 -2.556 -17.663 1.00 94.75 179 LYS A O 1
ATOM 1458 N N . LEU A 1 180 ? 13.156 -0.515 -18.498 1.00 96.44 180 LEU A N 1
ATOM 1459 C CA . LEU A 1 180 ? 11.856 0.058 -18.147 1.00 96.44 180 LEU A CA 1
ATOM 1460 C C . LEU A 1 180 ? 10.758 -0.276 -19.170 1.00 96.44 180 LEU A C 1
ATOM 1462 O O . LEU A 1 180 ? 9.644 -0.636 -18.790 1.00 96.44 180 LEU A O 1
ATOM 1466 N N . LEU A 1 181 ? 11.044 -0.109 -20.466 1.00 96.56 181 LEU A N 1
ATOM 1467 C CA . LEU A 1 181 ? 10.000 -0.075 -21.498 1.00 96.56 181 LEU A CA 1
ATOM 1468 C C . LEU A 1 181 ? 9.266 -1.406 -21.658 1.00 96.56 181 LEU A C 1
ATOM 1470 O O . LEU A 1 181 ? 8.040 -1.419 -21.740 1.00 96.56 181 LEU A O 1
ATOM 1474 N N . LYS A 1 182 ? 9.999 -2.523 -21.684 1.00 95.56 182 LYS A N 1
ATOM 1475 C CA . LYS A 1 182 ? 9.407 -3.850 -21.889 1.00 95.56 182 LYS A CA 1
ATOM 1476 C C . LYS A 1 182 ? 8.389 -4.226 -20.797 1.00 95.56 182 LYS A C 1
ATOM 1478 O O . LYS A 1 182 ? 7.246 -4.496 -21.165 1.00 95.56 182 LYS A O 1
ATOM 1483 N N . PRO A 1 183 ? 8.716 -4.195 -19.487 1.00 97.25 183 PRO A N 1
ATOM 1484 C CA . PRO A 1 183 ? 7.732 -4.487 -18.443 1.00 97.25 183 PRO A CA 1
ATOM 1485 C C . PRO A 1 183 ? 6.582 -3.475 -18.395 1.00 97.25 183 PRO A C 1
ATOM 1487 O O . PRO A 1 183 ? 5.457 -3.873 -18.102 1.00 97.25 183 PRO A O 1
ATOM 1490 N N . LEU A 1 184 ? 6.833 -2.198 -18.719 1.00 98.00 184 LEU A N 1
ATOM 1491 C CA . LEU A 1 184 ? 5.783 -1.180 -18.796 1.00 98.00 184 LEU A CA 1
ATOM 1492 C C . LEU A 1 184 ? 4.762 -1.505 -19.891 1.00 98.00 184 LEU A C 1
ATOM 1494 O O . LEU A 1 184 ? 3.575 -1.618 -19.606 1.00 98.00 184 LEU A O 1
ATOM 1498 N N . VAL A 1 185 ? 5.216 -1.676 -21.135 1.00 97.50 185 VAL A N 1
ATOM 1499 C CA . VAL A 1 185 ? 4.328 -1.938 -22.278 1.00 97.50 185 VAL A CA 1
ATOM 1500 C C . VAL A 1 185 ? 3.594 -3.260 -22.088 1.00 97.50 185 VAL A C 1
ATOM 1502 O O . VAL A 1 185 ? 2.373 -3.295 -22.198 1.00 97.50 185 VAL A O 1
ATOM 1505 N N . LEU A 1 186 ? 4.316 -4.324 -21.730 1.00 97.56 186 LEU A N 1
ATOM 1506 C CA . LEU A 1 186 ? 3.720 -5.640 -21.515 1.00 97.56 186 LEU A CA 1
ATOM 1507 C C . LEU A 1 186 ? 2.690 -5.617 -20.377 1.00 97.56 186 LEU A C 1
ATOM 1509 O O . LEU A 1 186 ? 1.602 -6.170 -20.516 1.00 97.56 186 LEU A O 1
ATOM 1513 N N . GLY A 1 187 ? 3.007 -4.938 -19.269 1.00 97.88 187 GLY A N 1
ATOM 1514 C CA . GLY A 1 187 ? 2.101 -4.800 -18.133 1.00 97.88 187 GLY A CA 1
ATOM 1515 C C . GLY A 1 187 ? 0.834 -4.029 -18.499 1.00 97.88 187 GLY A C 1
ATOM 1516 O O . GLY A 1 187 ? -0.262 -4.461 -18.146 1.00 97.88 187 GLY A O 1
ATOM 1517 N N . LEU A 1 188 ? 0.956 -2.935 -19.259 1.00 98.50 188 LEU A N 1
ATOM 1518 C CA . LEU A 1 188 ? -0.196 -2.180 -19.760 1.00 98.50 188 LEU A CA 1
ATOM 1519 C C . LEU A 1 188 ? -1.072 -3.048 -20.667 1.00 98.50 188 LEU A C 1
ATOM 1521 O O . LEU A 1 188 ? -2.279 -3.127 -20.448 1.00 98.50 188 LEU A O 1
ATOM 1525 N N . THR A 1 189 ? -0.475 -3.733 -21.645 1.00 98.19 189 THR A N 1
ATOM 1526 C CA . THR A 1 189 ? -1.200 -4.605 -22.577 1.00 98.19 189 THR A CA 1
ATOM 1527 C C . THR A 1 189 ? -1.953 -5.704 -21.833 1.00 98.19 189 THR A C 1
ATOM 1529 O O . THR A 1 189 ? -3.169 -5.812 -21.984 1.00 98.19 189 THR A O 1
ATOM 1532 N N . HIS A 1 190 ? -1.277 -6.459 -20.964 1.00 97.75 190 HIS A N 1
ATOM 1533 C CA . HIS A 1 190 ? -1.912 -7.535 -20.203 1.00 97.75 190 HIS A CA 1
ATOM 1534 C C . HIS A 1 190 ? -2.964 -7.002 -19.220 1.00 97.75 190 HIS A C 1
ATOM 1536 O O . HIS A 1 190 ? -4.020 -7.607 -19.060 1.00 97.75 190 HIS A O 1
ATOM 1542 N N . GLY A 1 191 ? -2.748 -5.836 -18.603 1.00 97.88 191 GLY A N 1
ATOM 1543 C CA . GLY A 1 191 ? -3.740 -5.218 -17.719 1.00 97.88 191 GLY A CA 1
ATOM 1544 C C . GLY A 1 191 ? 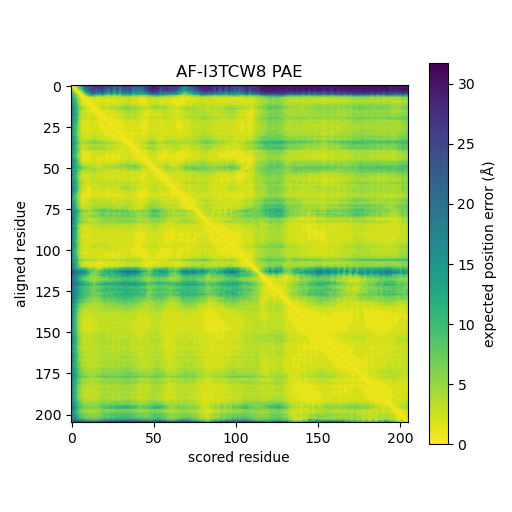-5.002 -4.749 -18.459 1.00 97.88 191 GLY A C 1
ATOM 1545 O O . GLY A 1 191 ? -6.122 -4.865 -17.947 1.00 97.88 191 GLY A O 1
ATOM 1546 N N . LEU A 1 192 ? -4.852 -4.258 -19.693 1.00 98.06 192 LEU A N 1
ATOM 1547 C CA . LEU A 1 192 ? -5.967 -3.896 -20.575 1.00 98.06 192 LEU A CA 1
ATOM 1548 C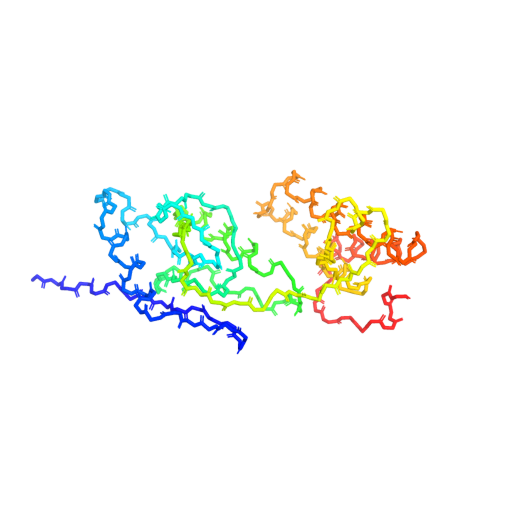 C . LEU A 1 192 ? -6.702 -5.134 -21.115 1.00 98.06 192 LEU A C 1
ATOM 1550 O O . LEU A 1 192 ? -7.929 -5.116 -21.215 1.00 98.06 192 LEU A O 1
ATOM 1554 N N . MET A 1 193 ? -5.984 -6.221 -21.396 1.00 97.38 193 MET A N 1
ATOM 1555 C CA . MET A 1 193 ? -6.559 -7.496 -21.848 1.00 97.38 193 MET A CA 1
ATOM 1556 C C . MET A 1 193 ? -7.089 -8.370 -20.699 1.00 97.38 193 MET A C 1
ATOM 1558 O O . MET A 1 193 ? -7.797 -9.337 -20.954 1.00 97.38 193 MET A O 1
ATOM 1562 N N . HIS A 1 194 ? -6.820 -7.993 -19.443 1.00 95.06 194 HIS A N 1
ATOM 1563 C CA . HIS A 1 194 ? -7.141 -8.775 -18.243 1.00 95.06 194 HIS A CA 1
ATOM 1564 C C . HIS A 1 194 ? -6.445 -10.154 -18.214 1.00 95.06 194 HIS A C 1
ATOM 1566 O O . HIS A 1 194 ? -6.999 -11.147 -17.752 1.00 95.06 194 HIS A O 1
ATOM 1572 N N . GLU A 1 195 ? -5.202 -10.209 -18.697 1.00 94.56 195 GLU A N 1
ATOM 1573 C CA . GLU A 1 195 ? -4.359 -11.405 -18.648 1.00 94.56 195 GLU A CA 1
ATOM 1574 C C . GLU A 1 195 ? -3.645 -11.513 -17.293 1.00 94.56 195 GLU A C 1
ATOM 1576 O O . GLU A 1 195 ? -2.692 -10.792 -16.991 1.00 94.56 195 GLU A O 1
ATOM 1581 N N . ILE A 1 196 ? -4.124 -12.422 -16.452 1.00 93.25 196 ILE A N 1
ATOM 1582 C CA . ILE A 1 196 ? -3.717 -12.605 -15.051 1.00 93.25 196 ILE A CA 1
ATOM 1583 C C . ILE A 1 196 ? -2.849 -13.858 -14.857 1.00 93.25 196 ILE A C 1
ATOM 1585 O O . ILE A 1 196 ? -2.585 -14.607 -15.794 1.00 93.25 196 ILE A O 1
ATOM 1589 N N . GLY A 1 197 ? -2.360 -14.074 -13.633 1.00 90.56 197 GLY A N 1
ATOM 1590 C CA . GLY A 1 197 ? -1.504 -15.215 -13.298 1.00 90.56 197 GLY A CA 1
ATOM 1591 C C . GLY A 1 197 ? -0.003 -14.960 -13.460 1.00 90.56 197 GLY A C 1
ATOM 1592 O O . GLY A 1 197 ? 0.448 -13.818 -13.615 1.00 90.56 197 GLY A O 1
ATOM 1593 N N . PHE A 1 198 ? 0.772 -16.037 -13.342 1.00 93.81 198 PHE A N 1
ATOM 1594 C CA . PHE A 1 198 ? 2.233 -16.015 -13.370 1.00 93.81 198 PHE A CA 1
ATOM 1595 C C . PHE A 1 198 ? 2.778 -15.891 -14.797 1.00 93.81 198 PHE A C 1
ATOM 1597 O O . PHE A 1 198 ? 2.388 -16.631 -15.695 1.00 93.81 198 PHE A O 1
ATOM 1604 N N . LEU A 1 199 ? 3.750 -14.998 -14.972 1.00 94.25 199 LEU A N 1
ATOM 1605 C CA . LEU A 1 199 ? 4.600 -14.895 -16.149 1.00 94.25 199 LEU A CA 1
ATOM 1606 C C . LEU A 1 199 ? 6.072 -14.950 -15.725 1.00 94.25 199 LEU A C 1
ATOM 1608 O O . LEU A 1 199 ? 6.530 -14.177 -14.877 1.00 94.25 199 LEU A O 1
ATOM 1612 N N . ASP A 1 200 ? 6.825 -15.865 -16.330 1.00 93.56 200 ASP A N 1
ATOM 1613 C CA . ASP A 1 200 ? 8.239 -16.048 -16.015 1.00 93.56 200 ASP A CA 1
ATOM 1614 C C . ASP A 1 200 ? 9.057 -14.801 -16.394 1.00 93.56 200 ASP A C 1
ATOM 1616 O O . ASP A 1 200 ? 8.918 -14.235 -17.482 1.00 93.56 200 ASP A O 1
ATOM 1620 N N . LYS A 1 201 ? 9.962 -14.395 -15.494 1.00 92.19 201 LYS A N 1
ATOM 1621 C CA . LYS A 1 201 ? 10.838 -13.222 -15.643 1.00 92.19 201 LYS A CA 1
ATOM 1622 C C . LYS A 1 201 ? 11.623 -13.184 -16.960 1.00 92.19 201 LYS A C 1
ATOM 1624 O O . LYS A 1 201 ? 11.940 -12.092 -17.427 1.00 92.19 201 LYS A O 1
ATOM 1629 N N . ARG A 1 202 ? 11.912 -14.339 -17.575 1.00 91.06 202 ARG A N 1
ATOM 1630 C CA . ARG A 1 202 ? 12.588 -14.454 -18.882 1.00 91.06 202 ARG A CA 1
ATOM 1631 C C . ARG A 1 202 ? 11.791 -13.815 -20.022 1.00 91.06 202 ARG A C 1
ATOM 1633 O O . ARG A 1 202 ? 12.387 -13.338 -20.982 1.00 91.06 202 ARG A O 1
ATOM 1640 N N . TYR A 1 203 ? 10.465 -13.769 -19.908 1.00 89.69 203 TYR A N 1
ATOM 1641 C CA . TYR A 1 203 ? 9.596 -13.139 -20.904 1.00 89.69 203 TYR A CA 1
ATOM 1642 C C . TYR A 1 203 ? 9.378 -11.647 -20.638 1.00 89.69 203 TYR A C 1
ATOM 1644 O O . TYR A 1 203 ? 9.000 -10.919 -21.552 1.00 89.69 203 TYR A O 1
ATOM 1652 N N . ILE A 1 204 ? 9.677 -11.172 -19.426 1.00 88.94 204 ILE A N 1
ATOM 1653 C CA . ILE A 1 204 ? 9.435 -9.790 -19.000 1.00 88.94 204 ILE A CA 1
ATOM 1654 C C . ILE A 1 204 ? 10.664 -8.890 -19.210 1.00 88.94 204 ILE A C 1
ATOM 1656 O O . ILE A 1 204 ? 10.513 -7.746 -19.634 1.00 88.94 204 ILE A O 1
ATOM 1660 N N . GLY A 1 205 ? 11.866 -9.390 -18.891 1.00 68.81 205 GLY A N 1
ATOM 1661 C CA . GLY A 1 205 ? 13.119 -8.611 -18.840 1.00 68.81 205 GLY A CA 1
ATOM 1662 C C . GLY A 1 205 ? 13.940 -8.547 -20.122 1.00 68.81 205 GLY A C 1
ATOM 1663 O O . GLY A 1 205 ? 13.591 -9.249 -21.098 1.00 68.81 205 GLY A O 1
#

Solvent-accessible surface area (backbone atoms only — not comparable to full-atom values): 11272 Å² total; per-residue (Å²): 135,84,82,75,74,82,55,64,42,78,39,69,51,97,66,49,44,75,39,90,62,32,68,58,53,52,52,50,58,49,67,71,43,59,75,88,50,50,84,35,55,37,33,44,30,49,17,66,45,82,57,87,59,45,80,40,84,46,83,68,63,71,54,52,44,21,38,29,31,45,75,49,50,72,69,51,44,81,71,80,59,58,70,55,62,59,50,42,52,50,37,42,29,42,40,42,72,74,69,27,43,38,33,32,36,35,22,60,26,30,48,63,75,73,72,53,66,40,80,32,80,67,60,21,68,75,69,74,41,64,39,79,52,71,56,50,47,53,48,16,36,45,37,15,43,44,43,38,34,42,75,71,63,54,41,55,71,67,62,46,51,49,53,51,50,56,55,44,50,53,34,36,69,64,65,30,64,79,50,35,49,49,11,48,53,52,10,45,52,30,18,74,72,66,65,71,52,85,75,64,52,82,80,37,97

Sequence (205 aa):
MRWLSQEWFLLLDDDTVLLKGAVEKALNAYQSLPSALRGRVGIISLGAVNGDCKVKAVRFEPTSGSLVRAGIFRLARFRDDFFLDQSDFDFYARVRRLGYLTLRLDCKLIDHELGRERWIPIISSILGRAIDYEPPWRYYYIVRNSTILLREGLIDPATYIHQLANWGARILLADGLTKLLKPLVLGLTHGLMHEIGFLDKRYIG

Radius of gyration: 18.73 Å; Cα contacts (8 Å, |Δi|>4): 329; chains: 1; bounding box: 51×29×49 Å

InterPro domains:
  IPR029044 Nucleotide-diphospho-sugar transferases [SSF53448] (2-155)

pLDDT: mean 92.43, std 9.96, range [31.31, 98.69]

Secondary structure (DSSP, 8-state):
-------EEEE--TTEEEPTTHHHHHHHHHHTS-HHHHTTEEEEEEESS-----EEE-S---STTEEEEHHHHHHH----S-SSSSHHHHHHHHHHHTT-EEEEEEEE-EEE--S-EE--TTHHHHHTS-EE---HHHHHHHHHHHHHHHHTTSS-HHHHHHHHHHHHHHHHHHH-HHHHHHHHHHHHHHHHHT--S---HHHH-

Foldseek 3Di:
DDPPPFDWDAAADPQKAFDPCLVVLQVVLLVPDDPVQNVQAFKEAEAQAADPQHKDFDQFDPSHRITGGPVLCVVQDFDPQQPDDDSRLSSSLSSVVVVHTHIYRRHRGMHGDAADWDDFPPVCVVVVHTDHADFLLVLLSQLQVLLLCVVVVSDDPVVSCCSLCVHLVRCCRHPNDVSNPQSNVNSNVCSVVVPTDDDDSVNRD

Organism: Thermogladius calderae (strain DSM 22663 / VKM B-2946 / 1633) (NCBI:txid1184251)